Protein AF-A0A2M9LHY7-F1 (afdb_monomer_lite)

pLDDT: mean 77.34, std 22.99, rang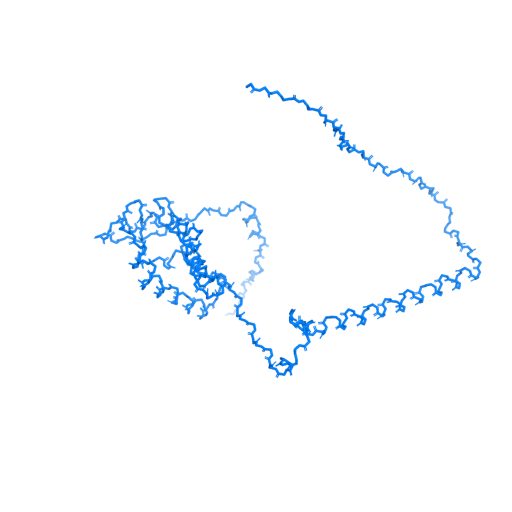e [30.48, 98.44]

Foldseek 3Di:
DDDDDDDDDDDDDDDDPPDPPDPDDDPDDDPPPPCDPVVVVVVVVVVVVVVVVVVVVVVVVVVVVVPPDPCDPCVVVPDPDPPPDDPDPDPDDDDQLVVDDDPRSVVLLVVLVCCCVVPVCVPPVDDQALQFHDAPVCVVQVVLSRLSSVLVVLVVVLVDVVVDPCSVVCSVVPRSVVSSCQCGGSPHQRVQADRDPVDGGDDGDDDDDDDPVVVVVVVPDDDDDDDDDDDDD

Secondary structure (DSSP, 8-state):
----------------------------S--------HHHHHHHHHHHHHHHHHHHHHHHHHHHHHHS----TTGGG-----TTSPPPPPPPP---GGG--THHHHHHHHHHHHHIIIIIHHHH-PPPBTTB-B-TTGGG-HHHHHHHHHHHHHHHHHHSGGG-TTHHHHHIIIIIHHHHHHHT-TTSTTTTSBSSTTS----PPPPPPPPHHHHHTTS------PPPP----

Radius of gyration: 33.92 Å; chains: 1; bounding box: 84×92×62 Å

Sequence (233 aa):
MVGAVIHAIGCGFKEALFVPESINSPEDGATEPVRLPESDLESIEASVRKLLDQSAEQARQLDSLASAPAASPFGAFGMPGFAGMPPQPAPPEPRPILELEGEEYEDELDALSDWVDDFLIRVYGAEVTTAAPWCEQWQEHDDVVAWLHALWLAYQQHKDPEAGPAGLFVWHRDFLTHAMAATRAPGGPLSACMTDPDRPAHRLLPGPKPSIRSSSSAAEEPGANGGPDQAAG

Structure (mmCIF, N/CA/C/O backbone):
data_AF-A0A2M9LHY7-F1
#
_entry.id   AF-A0A2M9LHY7-F1
#
loop_
_atom_site.group_PDB
_atom_site.id
_atom_site.type_symbol
_atom_site.label_atom_id
_atom_site.label_alt_id
_atom_site.label_comp_id
_atom_site.label_asym_id
_atom_site.label_entity_id
_atom_site.label_seq_id
_atom_site.pdbx_PDB_ins_code
_atom_site.Cartn_x
_atom_site.Cartn_y
_atom_site.Cartn_z
_atom_site.occupancy
_atom_site.B_iso_or_equiv
_atom_site.auth_seq_id
_atom_site.auth_comp_id
_atom_site.auth_asym_id
_atom_site.auth_atom_id
_atom_site.pdbx_PDB_model_num
ATOM 1 N N . MET A 1 1 ? 37.757 -35.870 11.433 1.00 33.53 1 MET A N 1
ATOM 2 C CA . MET A 1 1 ? 39.162 -36.299 11.242 1.00 33.53 1 MET A CA 1
ATOM 3 C C . MET A 1 1 ? 39.632 -35.648 9.953 1.00 33.53 1 MET A C 1
ATOM 5 O O . MET A 1 1 ? 39.032 -35.955 8.941 1.00 33.53 1 MET A O 1
ATOM 9 N N . VAL A 1 2 ? 40.561 -34.700 9.867 1.00 36.00 2 VAL A N 1
ATOM 10 C CA . VAL A 1 2 ? 41.596 -34.100 10.737 1.00 36.00 2 VAL A CA 1
ATOM 11 C C . VAL A 1 2 ? 41.821 -32.688 10.135 1.00 36.00 2 VAL A C 1
ATOM 13 O O . VAL A 1 2 ? 41.772 -32.569 8.917 1.00 36.00 2 VAL A O 1
ATOM 16 N N . GLY A 1 3 ? 41.763 -31.589 10.903 1.00 31.80 3 GLY A N 1
ATOM 17 C CA . GLY A 1 3 ? 42.926 -30.866 11.477 1.00 31.80 3 GLY A CA 1
ATOM 18 C C . GLY A 1 3 ? 43.523 -29.859 10.467 1.00 31.80 3 GLY A C 1
ATOM 19 O O . GLY A 1 3 ? 44.018 -30.290 9.437 1.00 31.80 3 GLY A O 1
ATOM 20 N N . ALA A 1 4 ? 43.290 -28.539 10.585 1.00 39.97 4 ALA A N 1
ATOM 21 C CA . ALA A 1 4 ? 44.038 -27.522 11.372 1.00 39.97 4 ALA A CA 1
ATOM 22 C C . ALA A 1 4 ? 45.518 -27.389 10.925 1.00 39.97 4 ALA A C 1
ATOM 24 O O . ALA A 1 4 ? 46.194 -28.403 10.815 1.00 39.97 4 ALA A O 1
ATOM 25 N N . VAL A 1 5 ? 46.072 -26.206 10.596 1.00 36.84 5 VAL A N 1
ATOM 26 C CA . VAL A 1 5 ? 46.653 -25.172 11.503 1.00 36.84 5 VAL A CA 1
ATOM 27 C C . VAL A 1 5 ? 47.109 -23.965 10.622 1.00 36.84 5 VAL A C 1
ATOM 29 O O . VAL A 1 5 ? 47.746 -24.199 9.602 1.00 36.84 5 VAL A O 1
ATOM 32 N N . ILE A 1 6 ? 46.600 -22.728 10.782 1.00 35.88 6 ILE A N 1
ATOM 33 C CA . ILE A 1 6 ? 47.043 -21.544 11.588 1.00 35.88 6 ILE A CA 1
ATOM 34 C C . ILE A 1 6 ? 48.319 -20.794 11.119 1.00 35.88 6 ILE A C 1
ATOM 36 O O . ILE A 1 6 ? 49.425 -21.315 11.226 1.00 35.88 6 ILE A O 1
ATOM 40 N N . HIS A 1 7 ? 48.138 -19.510 10.759 1.00 30.48 7 HIS A N 1
ATOM 41 C CA . HIS A 1 7 ? 48.833 -18.291 11.261 1.00 30.48 7 HIS A CA 1
ATOM 42 C C . HIS A 1 7 ? 48.056 -17.073 10.699 1.00 30.48 7 HIS A C 1
ATOM 44 O O . HIS A 1 7 ? 47.946 -16.955 9.487 1.00 30.48 7 HIS A O 1
ATOM 50 N N . ALA A 1 8 ? 47.303 -16.241 11.430 1.00 36.03 8 ALA A N 1
ATOM 51 C CA . ALA A 1 8 ? 47.559 -15.425 12.625 1.00 36.03 8 ALA A CA 1
ATOM 52 C C . ALA A 1 8 ? 48.576 -14.289 12.405 1.00 36.03 8 ALA A C 1
ATOM 54 O O . ALA A 1 8 ? 49.757 -14.474 12.668 1.00 36.03 8 ALA A O 1
ATOM 55 N N . ILE A 1 9 ? 48.088 -13.102 12.017 1.00 34.78 9 ILE A N 1
ATOM 56 C CA . ILE A 1 9 ? 48.617 -11.808 12.480 1.00 34.78 9 ILE A CA 1
ATOM 57 C C . ILE A 1 9 ? 47.414 -10.901 12.754 1.00 34.78 9 ILE A C 1
ATOM 59 O O . ILE A 1 9 ? 46.763 -10.404 11.839 1.00 34.78 9 ILE A O 1
ATOM 63 N N . GLY A 1 10 ? 47.108 -10.733 14.038 1.00 33.97 10 GLY A N 1
ATOM 64 C CA . GLY A 1 10 ? 46.271 -9.661 14.552 1.00 33.97 10 GLY A CA 1
ATOM 65 C C . GLY A 1 10 ? 47.153 -8.634 15.257 1.00 33.97 10 GLY A C 1
ATOM 66 O O . GLY A 1 10 ? 48.072 -9.006 15.979 1.00 33.97 10 GLY A O 1
ATOM 67 N N . CYS A 1 11 ? 46.863 -7.357 15.042 1.00 33.09 11 CYS A N 1
ATOM 68 C CA . CYS A 1 11 ? 47.148 -6.246 15.950 1.00 33.09 11 CYS A CA 1
ATOM 69 C C . CYS A 1 11 ? 46.337 -5.072 15.381 1.00 33.09 11 CYS A C 1
ATOM 71 O O . CYS A 1 11 ? 46.577 -4.648 14.260 1.00 33.09 11 CYS A O 1
ATOM 73 N N . GLY A 1 12 ? 45.230 -4.651 15.983 1.00 35.19 12 GLY A N 1
ATOM 74 C CA . GLY A 1 12 ? 45.214 -4.031 17.301 1.00 35.19 12 GLY A CA 1
ATOM 75 C C . GLY A 1 12 ? 45.044 -2.526 17.094 1.00 35.19 12 GLY A C 1
ATOM 76 O O . GLY A 1 12 ? 45.984 -1.765 17.294 1.00 35.19 12 GLY A O 1
ATOM 77 N N . PHE A 1 13 ? 43.864 -2.114 16.618 1.00 35.25 13 PHE A N 1
ATOM 78 C CA . PHE A 1 13 ? 43.486 -0.708 16.494 1.00 35.25 13 PHE A CA 1
ATOM 79 C C . PHE A 1 13 ? 43.254 -0.176 17.909 1.00 35.25 13 PHE A C 1
ATOM 81 O O . PHE A 1 13 ? 42.250 -0.497 18.544 1.00 35.25 13 PHE A O 1
ATOM 88 N N . LYS A 1 14 ? 44.240 0.542 18.447 1.00 39.72 14 LYS A N 1
ATOM 89 C CA . LYS A 1 14 ? 44.154 1.184 19.755 1.00 39.72 14 LYS A CA 1
ATOM 90 C C . LYS A 1 14 ? 44.135 2.687 19.538 1.00 39.72 14 LYS A C 1
ATOM 92 O O . LYS A 1 14 ? 45.114 3.256 19.062 1.00 39.72 14 LYS A O 1
ATOM 97 N N . GLU A 1 15 ? 42.998 3.285 19.880 1.00 36.78 15 GLU A N 1
ATOM 98 C CA . GLU A 1 15 ? 42.821 4.722 20.035 1.00 36.78 15 GLU A CA 1
ATOM 99 C C . GLU A 1 15 ? 43.953 5.302 20.887 1.00 36.78 15 GLU A C 1
ATOM 101 O O . GLU A 1 15 ? 44.158 4.908 22.039 1.00 36.78 15 GLU A O 1
ATOM 106 N N . ALA A 1 16 ? 44.679 6.252 20.311 1.00 38.28 16 ALA A N 1
ATOM 107 C CA . ALA A 1 16 ? 45.481 7.198 21.055 1.00 38.28 16 ALA A CA 1
ATOM 108 C C . ALA A 1 16 ? 44.842 8.566 20.837 1.00 38.28 16 ALA A C 1
ATOM 110 O O . ALA A 1 16 ? 44.924 9.148 19.757 1.00 38.28 16 ALA A O 1
ATOM 111 N N . LEU A 1 17 ? 44.159 9.015 21.887 1.00 34.78 17 LEU A N 1
ATOM 112 C CA . LEU A 1 17 ? 43.738 10.386 22.124 1.00 34.78 17 LEU A CA 1
ATOM 113 C C . LEU A 1 17 ? 44.897 11.325 21.772 1.00 34.78 17 LEU A C 1
ATOM 115 O O . LEU A 1 17 ? 45.867 11.432 22.523 1.00 34.78 17 LEU A O 1
ATOM 119 N N . PHE A 1 18 ? 44.809 11.983 20.618 1.00 32.12 18 PHE A N 1
ATOM 120 C CA . PHE A 1 18 ? 45.689 13.095 20.297 1.00 32.12 18 PHE A CA 1
ATOM 121 C C . PHE A 1 18 ? 45.198 14.299 21.096 1.00 32.12 18 PHE A C 1
ATOM 123 O O . PHE A 1 18 ? 44.271 15.006 20.707 1.00 32.12 18 PHE A O 1
ATOM 130 N N . VAL A 1 19 ? 45.784 14.456 22.278 1.00 42.59 19 VAL A N 1
ATOM 131 C CA . VAL A 1 19 ? 45.723 15.684 23.065 1.00 42.59 19 VAL A CA 1
ATOM 132 C C . VAL A 1 19 ? 46.412 16.767 22.229 1.00 42.59 19 VAL A C 1
ATOM 134 O O . VAL A 1 19 ? 47.591 16.593 21.916 1.00 42.59 19 VAL A O 1
ATOM 137 N N . PRO A 1 20 ? 45.732 17.857 21.826 1.00 43.94 20 PRO A N 1
ATOM 138 C CA . PRO A 1 20 ? 46.438 18.985 21.245 1.00 43.94 20 PRO A CA 1
ATOM 139 C C . PRO A 1 20 ? 47.329 19.575 22.337 1.00 43.94 20 PRO A C 1
ATOM 141 O O . PRO A 1 20 ? 46.847 20.034 23.373 1.00 43.94 20 PRO A O 1
ATOM 144 N N . GLU A 1 21 ? 48.639 19.495 22.123 1.00 35.03 21 GLU A N 1
ATOM 145 C CA . GLU A 1 21 ? 49.630 20.125 22.980 1.00 35.03 21 GLU A CA 1
ATOM 146 C C . GLU A 1 21 ? 49.328 21.625 23.058 1.00 35.03 21 GLU A C 1
ATOM 148 O O . GLU A 1 21 ? 49.308 22.326 22.044 1.00 35.03 21 GLU A O 1
ATOM 153 N N . SER A 1 22 ? 49.029 22.086 24.274 1.00 37.88 22 SER A N 1
ATOM 154 C CA . SER A 1 22 ? 48.793 23.483 24.611 1.00 37.88 22 SER A CA 1
ATOM 155 C C . SER A 1 22 ? 49.974 24.333 24.162 1.00 37.88 22 SER A C 1
ATOM 157 O O . SER A 1 22 ? 51.007 24.398 24.829 1.00 37.88 22 SER A O 1
ATOM 159 N N . ILE A 1 23 ? 49.810 25.030 23.042 1.00 39.47 23 ILE A N 1
ATOM 160 C CA . ILE A 1 23 ? 50.681 26.144 22.697 1.00 39.47 23 ILE A CA 1
ATOM 161 C C . ILE A 1 23 ? 50.328 27.258 23.679 1.00 39.47 23 ILE A C 1
ATOM 163 O O . ILE A 1 23 ? 49.248 27.843 23.621 1.00 39.47 23 ILE A O 1
ATOM 167 N N . ASN A 1 24 ? 51.233 27.486 24.629 1.00 40.41 24 ASN A N 1
ATOM 168 C CA . ASN A 1 24 ? 51.181 28.602 25.562 1.00 40.41 24 ASN A CA 1
ATOM 169 C C . ASN A 1 24 ? 50.914 29.910 24.806 1.00 40.41 24 ASN A C 1
ATOM 171 O O . ASN A 1 24 ? 51.696 30.291 23.935 1.00 40.41 24 ASN A O 1
ATOM 175 N N . SER A 1 25 ? 49.843 30.612 25.171 1.00 36.66 25 SER A N 1
ATOM 176 C CA . SER A 1 25 ? 49.693 32.030 24.855 1.00 36.66 25 SER A CA 1
ATOM 177 C C . SER A 1 25 ? 50.583 32.834 25.804 1.00 36.66 25 SER A C 1
ATOM 179 O O . SER A 1 25 ? 50.368 32.764 27.015 1.00 36.66 25 SER A O 1
ATOM 181 N N . PRO A 1 26 ? 51.560 33.614 25.318 1.00 43.62 26 PRO A N 1
ATOM 182 C CA . PRO A 1 26 ? 52.014 34.766 26.071 1.00 43.62 26 PRO A CA 1
ATOM 183 C C . PRO A 1 26 ? 50.957 35.867 25.924 1.00 43.62 26 PRO A C 1
ATOM 185 O O . PRO A 1 26 ? 50.709 36.368 24.827 1.00 43.62 26 PRO A O 1
ATOM 188 N N . GLU A 1 27 ? 50.296 36.201 27.032 1.00 45.03 27 GLU A N 1
ATOM 189 C CA . GLU A 1 27 ? 49.565 37.458 27.152 1.00 45.03 27 GLU A CA 1
ATOM 190 C C . GLU A 1 27 ? 50.538 38.641 27.087 1.00 45.03 27 GLU A C 1
ATOM 192 O O . GLU A 1 27 ? 51.593 38.643 27.720 1.00 45.03 27 GLU A O 1
ATOM 197 N N . ASP A 1 28 ? 50.078 39.642 26.343 1.00 46.03 28 ASP A N 1
ATOM 198 C CA . ASP A 1 28 ? 50.421 41.059 26.387 1.00 46.03 28 ASP A CA 1
ATOM 199 C C . ASP A 1 28 ? 51.845 41.474 25.981 1.00 46.03 28 ASP A C 1
ATOM 201 O O . ASP A 1 28 ? 52.811 41.454 26.743 1.00 46.03 28 ASP A O 1
ATOM 205 N N . GLY A 1 29 ? 51.947 41.925 24.731 1.00 39.78 29 GLY A N 1
ATOM 206 C CA . GLY A 1 29 ? 53.168 42.497 24.184 1.00 39.78 29 GLY A CA 1
ATOM 207 C C . GLY A 1 29 ? 53.051 42.819 22.704 1.00 39.78 29 GLY A C 1
ATOM 208 O O . GLY A 1 29 ? 53.798 42.254 21.924 1.00 39.78 29 GLY A O 1
ATOM 209 N N . ALA A 1 30 ? 52.132 43.726 22.351 1.00 37.53 30 ALA A N 1
ATOM 210 C CA . ALA A 1 30 ? 51.970 44.345 21.032 1.00 37.53 30 ALA A CA 1
ATOM 211 C C . ALA A 1 30 ? 51.702 43.377 19.858 1.00 37.53 30 ALA A C 1
ATOM 213 O O . ALA A 1 30 ? 52.437 42.433 19.594 1.00 37.53 30 ALA A O 1
ATOM 214 N N . THR A 1 31 ? 50.690 43.671 19.038 1.00 47.44 31 THR A N 1
ATOM 215 C CA . THR A 1 31 ? 50.728 43.254 17.630 1.00 47.44 31 THR A CA 1
ATOM 216 C C . THR A 1 31 ? 51.916 43.966 16.986 1.00 47.44 31 THR A C 1
ATOM 218 O O . THR A 1 31 ? 51.765 45.047 16.415 1.00 47.44 31 THR A O 1
ATOM 221 N N . GLU A 1 32 ? 53.118 43.419 17.169 1.00 43.84 32 GLU A N 1
ATOM 222 C CA . GLU A 1 32 ? 54.309 43.845 16.460 1.00 43.84 32 GLU A CA 1
ATOM 223 C C . GLU A 1 32 ? 54.000 43.604 14.981 1.00 43.84 32 GLU A C 1
ATOM 225 O O . GLU A 1 32 ? 53.723 42.463 14.595 1.00 43.84 32 GLU A O 1
ATOM 230 N N . PRO A 1 33 ? 53.910 44.661 14.154 1.00 52.59 33 PRO A N 1
ATOM 231 C CA . PRO A 1 33 ? 53.596 44.478 12.753 1.00 52.59 33 PRO A CA 1
ATOM 232 C C . PRO A 1 33 ? 54.705 43.609 12.181 1.00 52.59 33 PRO A C 1
ATOM 234 O O . PRO A 1 33 ? 55.862 44.030 12.154 1.00 52.59 33 PRO A O 1
ATOM 237 N N . VAL A 1 34 ? 54.357 42.389 11.765 1.00 59.56 34 VAL A N 1
ATOM 238 C CA . VAL A 1 34 ? 55.273 41.505 11.049 1.00 59.56 34 VAL A CA 1
ATOM 239 C C . VAL A 1 34 ? 55.737 42.292 9.828 1.00 59.56 34 VAL A C 1
ATOM 241 O O . VAL A 1 34 ? 54.999 42.470 8.860 1.00 59.56 34 VAL A O 1
ATOM 244 N N . ARG A 1 35 ? 56.943 42.860 9.924 1.00 55.59 35 ARG A N 1
ATOM 245 C CA . ARG A 1 35 ? 57.616 43.618 8.871 1.00 55.59 35 ARG A CA 1
ATOM 246 C C . ARG A 1 35 ? 58.081 42.611 7.833 1.00 55.59 35 ARG A C 1
ATOM 248 O O . ARG A 1 35 ? 59.248 42.234 7.792 1.00 55.59 35 ARG A O 1
ATOM 255 N N . LEU A 1 36 ? 57.135 42.144 7.031 1.00 54.53 36 LEU A N 1
ATOM 256 C CA . LEU A 1 36 ? 57.446 41.418 5.817 1.00 54.53 36 LEU A CA 1
ATOM 257 C C . LEU A 1 36 ? 58.267 42.364 4.925 1.00 54.53 36 LEU A C 1
ATOM 259 O O . LEU A 1 36 ? 57.877 43.528 4.769 1.00 54.53 36 LEU A O 1
ATOM 263 N N . PRO A 1 37 ? 59.420 41.931 4.389 1.00 66.88 37 PRO A N 1
ATOM 264 C CA . PRO A 1 37 ? 60.104 42.710 3.366 1.00 66.88 37 PRO A CA 1
ATOM 265 C C . PRO A 1 37 ? 59.123 42.936 2.206 1.00 66.88 37 PRO A C 1
ATOM 267 O O . PRO A 1 37 ? 58.315 42.060 1.906 1.00 66.88 37 PRO A O 1
ATOM 270 N N . GLU A 1 38 ? 59.149 44.115 1.576 1.00 66.31 38 GLU A N 1
ATOM 271 C CA . GLU A 1 38 ? 58.151 44.509 0.558 1.00 66.31 38 GLU A CA 1
ATOM 272 C C . GLU A 1 38 ? 58.002 43.458 -0.559 1.00 66.31 38 GLU A C 1
ATOM 274 O O . GLU A 1 38 ? 56.895 43.188 -1.016 1.00 66.31 38 GLU A O 1
ATOM 279 N N . SER A 1 39 ? 59.092 42.758 -0.883 1.00 69.50 39 SER A N 1
ATOM 280 C CA . SER A 1 39 ? 59.120 41.633 -1.823 1.00 69.50 39 SER A CA 1
ATOM 281 C C . SER A 1 39 ? 58.225 40.446 -1.435 1.00 69.50 39 SER A C 1
ATOM 283 O O . SER A 1 39 ? 57.670 39.778 -2.307 1.00 69.50 39 SER A O 1
ATOM 285 N N . ASP A 1 40 ? 58.074 40.158 -0.140 1.00 74.00 40 ASP A N 1
ATOM 286 C CA . ASP A 1 40 ? 57.253 39.043 0.345 1.00 74.00 40 ASP A CA 1
ATOM 287 C C . ASP A 1 40 ? 55.763 39.404 0.321 1.00 74.00 40 ASP A C 1
ATOM 289 O O . ASP A 1 40 ? 54.928 38.555 0.004 1.00 74.00 40 ASP A O 1
ATOM 293 N N . LEU A 1 41 ? 55.419 40.672 0.578 1.00 77.88 41 LEU A N 1
ATOM 294 C CA . LEU A 1 41 ? 54.049 41.176 0.436 1.00 77.88 41 LEU A CA 1
ATOM 295 C C . LEU A 1 41 ? 53.587 41.132 -1.022 1.00 77.88 41 LEU A C 1
ATOM 297 O O . LEU A 1 41 ? 52.480 40.670 -1.291 1.00 77.88 41 LEU A O 1
ATOM 301 N N . GLU A 1 42 ? 54.450 41.526 -1.959 1.00 80.75 42 GLU A N 1
ATOM 302 C CA . GLU A 1 42 ? 54.180 41.437 -3.399 1.00 80.75 42 GLU A CA 1
ATOM 303 C C . GLU A 1 42 ? 53.980 39.983 -3.858 1.00 80.75 42 GLU A C 1
ATOM 305 O O . GLU A 1 42 ? 53.090 39.694 -4.659 1.00 80.75 42 GLU A O 1
ATOM 310 N N . SER A 1 43 ? 54.765 39.044 -3.319 1.00 84.31 43 SER A N 1
ATOM 311 C CA . SER A 1 43 ? 54.641 37.609 -3.613 1.00 84.31 43 SER A CA 1
ATOM 312 C C . SER A 1 43 ? 53.340 37.002 -3.070 1.00 84.31 43 SER A C 1
ATOM 314 O O . SER A 1 43 ? 52.664 36.227 -3.760 1.00 84.31 43 SER A O 1
ATOM 316 N N . ILE A 1 44 ? 52.944 37.377 -1.849 1.00 87.56 44 ILE A N 1
ATOM 317 C CA . ILE A 1 44 ? 51.671 36.955 -1.250 1.00 87.56 44 ILE A CA 1
ATOM 318 C C . ILE A 1 44 ? 50.502 37.572 -2.018 1.00 87.56 44 ILE A C 1
ATOM 320 O O . ILE A 1 44 ? 49.561 36.860 -2.358 1.00 87.56 44 ILE A O 1
ATOM 324 N N . GLU A 1 45 ? 50.568 38.858 -2.361 1.00 89.25 45 GLU A N 1
ATOM 325 C CA . GLU A 1 45 ? 49.543 39.529 -3.159 1.00 89.25 45 GLU A CA 1
ATOM 326 C C . GLU A 1 45 ? 49.399 38.882 -4.543 1.00 89.25 45 GLU A C 1
ATOM 328 O O . GLU A 1 45 ? 48.284 38.588 -4.978 1.00 89.25 45 GLU A O 1
ATOM 333 N N . ALA A 1 46 ? 50.514 38.580 -5.213 1.00 91.69 46 ALA A N 1
ATOM 334 C CA . ALA A 1 46 ? 50.510 37.850 -6.476 1.00 91.69 46 ALA A CA 1
ATOM 335 C C . ALA A 1 46 ? 49.896 36.448 -6.324 1.00 91.69 46 ALA A C 1
ATOM 337 O O . ALA A 1 46 ? 49.137 36.007 -7.189 1.00 91.69 46 ALA A O 1
ATOM 338 N N . SER A 1 47 ? 50.170 35.765 -5.210 1.00 88.88 47 SER A N 1
ATOM 339 C CA . SER A 1 47 ? 49.592 34.452 -4.909 1.00 88.88 47 SER A CA 1
ATOM 340 C C . SER A 1 47 ? 48.089 34.526 -4.632 1.00 88.88 47 SER A C 1
ATOM 342 O O . SER A 1 47 ? 47.343 33.689 -5.137 1.00 88.88 47 SER A O 1
ATOM 344 N N . VAL A 1 48 ? 47.614 35.542 -3.905 1.00 95.44 48 VAL A N 1
ATOM 345 C CA . VAL A 1 48 ? 46.180 35.768 -3.660 1.00 95.44 48 VAL A CA 1
ATOM 346 C C . VAL A 1 48 ? 45.460 36.106 -4.962 1.00 95.44 48 VAL A C 1
ATOM 348 O O . VAL A 1 48 ? 44.430 35.504 -5.250 1.00 95.44 48 VAL A O 1
ATOM 351 N N . ARG A 1 49 ? 46.019 36.994 -5.796 1.00 93.94 49 ARG A N 1
ATOM 352 C CA . ARG A 1 49 ? 45.464 37.308 -7.125 1.00 93.94 49 ARG A CA 1
ATOM 353 C C . ARG A 1 49 ? 45.350 36.049 -7.987 1.00 93.94 49 ARG A C 1
ATOM 355 O O . ARG A 1 49 ? 44.290 35.780 -8.538 1.00 93.94 49 ARG A O 1
ATOM 362 N N . LYS A 1 50 ? 46.393 35.214 -8.000 1.00 94.88 50 LYS A N 1
ATOM 363 C CA . LYS A 1 50 ? 46.392 33.930 -8.714 1.00 94.88 50 LYS A CA 1
ATOM 364 C C . LYS A 1 50 ? 45.333 32.955 -8.188 1.00 94.88 50 LYS A C 1
ATOM 366 O O . LYS A 1 50 ? 44.699 32.272 -8.986 1.00 94.88 50 LYS A O 1
ATOM 371 N N . LEU A 1 51 ? 45.138 32.874 -6.871 1.00 96.00 51 LEU A N 1
ATOM 372 C CA . LEU A 1 51 ? 44.104 32.023 -6.271 1.00 96.00 51 LEU A CA 1
ATOM 373 C C . LEU A 1 51 ? 42.691 32.516 -6.605 1.00 96.00 51 LEU A C 1
ATOM 375 O O . LEU A 1 51 ? 41.812 31.703 -6.881 1.00 96.00 51 LEU A O 1
ATOM 379 N N . LEU A 1 52 ? 42.474 33.833 -6.624 1.00 95.69 52 LEU A N 1
ATOM 380 C CA . LEU A 1 52 ? 41.198 34.421 -7.036 1.00 95.69 52 LEU A CA 1
ATOM 381 C C . LEU A 1 52 ? 40.901 34.137 -8.516 1.00 95.69 52 LEU A C 1
ATOM 383 O O . LEU A 1 52 ? 39.780 33.748 -8.841 1.00 95.69 52 LEU A O 1
ATOM 387 N N . ASP A 1 53 ? 41.905 34.232 -9.391 1.00 96.69 53 ASP A N 1
ATOM 388 C CA . ASP A 1 53 ? 41.765 33.884 -10.811 1.00 96.69 53 ASP A CA 1
ATOM 389 C C . ASP A 1 53 ? 41.460 32.390 -11.010 1.00 96.69 53 ASP A C 1
ATOM 391 O O . ASP A 1 53 ? 40.598 32.025 -11.812 1.00 96.69 53 ASP A O 1
ATOM 395 N N . GLN A 1 54 ? 42.124 31.515 -10.247 1.00 95.31 54 GLN A N 1
ATOM 396 C CA . GLN A 1 54 ? 41.851 30.074 -10.261 1.00 95.31 54 GLN A CA 1
ATOM 397 C C . GLN A 1 54 ? 40.434 29.751 -9.778 1.00 95.31 54 GLN A C 1
ATOM 399 O O . GLN A 1 54 ? 39.752 28.940 -10.401 1.00 95.31 54 GLN A O 1
ATOM 404 N N . SER A 1 55 ? 39.970 30.413 -8.716 1.00 95.00 55 SER A N 1
ATOM 405 C CA . SER A 1 55 ? 38.603 30.267 -8.204 1.00 95.00 55 SER A CA 1
ATOM 406 C C . SER A 1 55 ? 37.561 30.680 -9.250 1.00 95.00 55 SER A C 1
ATOM 408 O O . SER A 1 55 ? 36.598 29.951 -9.496 1.00 95.00 55 SER A O 1
ATOM 410 N N . ALA A 1 56 ? 37.786 31.806 -9.937 1.00 94.44 56 ALA A N 1
ATOM 411 C CA . ALA A 1 56 ? 36.898 32.273 -10.998 1.00 94.44 56 ALA A CA 1
ATOM 412 C C . ALA A 1 56 ? 36.824 31.286 -12.175 1.00 94.44 56 ALA A C 1
ATOM 414 O O . ALA A 1 56 ? 35.752 31.078 -12.743 1.00 94.44 56 ALA A O 1
ATOM 415 N N . GLU A 1 57 ? 37.941 30.650 -12.526 1.00 93.81 57 GLU A N 1
ATOM 416 C CA . GLU A 1 57 ? 37.970 29.631 -13.574 1.00 93.81 57 GLU A CA 1
ATOM 417 C C . GLU A 1 57 ? 37.259 28.341 -13.146 1.00 93.81 57 GLU A C 1
ATOM 419 O O . GLU A 1 57 ? 36.467 27.792 -13.910 1.00 93.81 57 GLU A O 1
ATOM 424 N N . GLN A 1 58 ? 37.455 27.895 -11.902 1.00 93.00 58 GLN A N 1
ATOM 425 C CA . GLN A 1 58 ? 36.722 26.746 -11.364 1.00 93.00 58 GLN A CA 1
ATOM 426 C C . GLN A 1 58 ? 35.209 26.994 -11.335 1.00 93.00 58 GLN A C 1
ATOM 428 O O . GLN A 1 58 ? 34.445 26.093 -11.673 1.00 93.00 58 GLN A O 1
ATOM 433 N N . ALA A 1 59 ? 34.762 28.210 -11.003 1.00 93.25 59 ALA A N 1
ATOM 434 C CA . ALA A 1 59 ? 33.343 28.563 -11.033 1.00 93.25 59 ALA A CA 1
ATOM 435 C C . ALA A 1 59 ? 32.751 28.457 -12.449 1.00 93.25 59 ALA A C 1
ATOM 437 O O . ALA A 1 59 ? 31.673 27.891 -12.617 1.00 93.25 59 ALA A O 1
ATOM 438 N N . ARG A 1 60 ? 33.476 28.917 -13.481 1.00 93.38 60 ARG A N 1
ATOM 439 C CA . ARG A 1 60 ? 33.056 28.757 -14.888 1.00 93.38 60 ARG A CA 1
ATOM 440 C C . ARG A 1 60 ? 33.010 27.294 -15.318 1.00 93.38 60 ARG A C 1
ATOM 442 O O . ARG A 1 60 ? 32.122 26.901 -16.069 1.00 93.38 60 ARG A O 1
ATOM 449 N N . GLN A 1 61 ? 33.957 26.483 -14.853 1.00 89.50 61 GLN A N 1
ATOM 450 C CA . GLN A 1 61 ? 33.970 25.049 -15.135 1.00 89.50 61 GLN A CA 1
ATOM 451 C C . GLN A 1 61 ? 32.782 24.336 -14.487 1.00 89.50 61 GLN A C 1
ATOM 453 O O . GLN A 1 61 ? 32.136 23.527 -15.147 1.00 89.50 61 GLN A O 1
ATOM 458 N N . LEU A 1 62 ? 32.456 24.657 -13.233 1.00 88.50 62 LEU A N 1
ATOM 459 C CA . LEU A 1 62 ? 31.283 24.107 -12.554 1.00 88.50 62 LEU A CA 1
ATOM 460 C C . LEU A 1 62 ? 29.979 24.526 -13.236 1.00 88.50 62 LEU A C 1
ATOM 462 O O . LEU A 1 62 ? 29.120 23.677 -13.440 1.00 88.50 62 LEU A O 1
ATOM 466 N N . ASP A 1 63 ? 29.855 25.789 -13.644 1.00 87.06 63 ASP A N 1
ATOM 467 C CA . ASP A 1 63 ? 28.683 26.292 -14.372 1.00 87.06 63 ASP A CA 1
ATOM 468 C C . ASP A 1 63 ? 28.502 25.591 -15.732 1.00 87.06 63 ASP A C 1
ATOM 470 O O . ASP A 1 63 ? 27.397 25.188 -16.100 1.00 87.06 63 ASP A O 1
ATOM 474 N N . SER A 1 64 ? 29.609 25.337 -16.438 1.00 84.31 64 SER A N 1
ATOM 475 C CA . SER A 1 64 ? 29.633 24.557 -17.683 1.00 84.31 64 SER A CA 1
ATOM 476 C C . SER A 1 64 ? 29.211 23.097 -17.472 1.00 84.31 64 SER A C 1
ATOM 478 O O . SER A 1 64 ? 28.423 22.560 -18.249 1.00 84.31 64 SER A O 1
ATOM 480 N N . LEU A 1 65 ? 29.686 22.455 -16.399 1.00 83.56 65 LEU A N 1
ATOM 481 C CA . LEU A 1 65 ? 29.313 21.078 -16.056 1.00 83.56 65 LEU A CA 1
ATOM 482 C C . LEU A 1 65 ? 27.860 20.968 -15.582 1.00 83.56 65 LEU A C 1
ATOM 484 O O . LEU A 1 65 ? 27.196 19.989 -15.907 1.00 83.56 65 LEU A O 1
ATOM 488 N N . ALA A 1 66 ? 27.363 21.965 -14.848 1.00 76.56 66 ALA A N 1
ATOM 489 C CA . ALA A 1 66 ? 25.973 22.034 -14.406 1.00 76.56 66 ALA A CA 1
ATOM 490 C C . ALA A 1 66 ? 25.005 22.306 -15.570 1.00 76.56 66 ALA A C 1
ATOM 492 O O . ALA A 1 66 ? 23.888 21.796 -15.574 1.00 76.56 66 ALA A O 1
ATOM 493 N N . SER A 1 67 ? 25.441 23.080 -16.569 1.00 74.12 67 SER A N 1
ATOM 494 C CA . SER A 1 67 ? 24.654 23.405 -17.766 1.00 74.12 67 SER A CA 1
ATOM 495 C C . SER A 1 67 ? 24.732 22.339 -18.863 1.00 74.12 67 SER A C 1
ATOM 497 O O . SER A 1 67 ? 23.955 22.383 -19.820 1.00 74.12 67 SER A O 1
ATOM 499 N N . ALA A 1 68 ? 25.667 21.389 -18.768 1.00 63.44 68 ALA A N 1
ATOM 500 C CA . ALA A 1 68 ? 25.751 20.293 -19.717 1.00 63.44 68 ALA A CA 1
ATOM 501 C C . ALA A 1 68 ? 24.521 19.384 -19.536 1.00 63.44 68 ALA A C 1
ATOM 503 O O . ALA A 1 68 ? 24.321 18.845 -18.444 1.00 63.44 68 ALA A O 1
ATOM 504 N N . PRO A 1 69 ? 23.689 19.179 -20.577 1.00 55.16 69 PRO A N 1
ATOM 505 C CA . PRO A 1 69 ? 22.593 18.228 -20.482 1.00 55.16 69 PRO A CA 1
ATOM 506 C C . PRO A 1 69 ? 23.196 16.871 -20.138 1.00 55.16 69 PRO A C 1
ATOM 508 O O . PRO A 1 69 ? 24.189 16.482 -20.759 1.00 55.16 69 PRO A O 1
ATOM 511 N N . ALA A 1 70 ? 22.624 16.187 -19.142 1.00 57.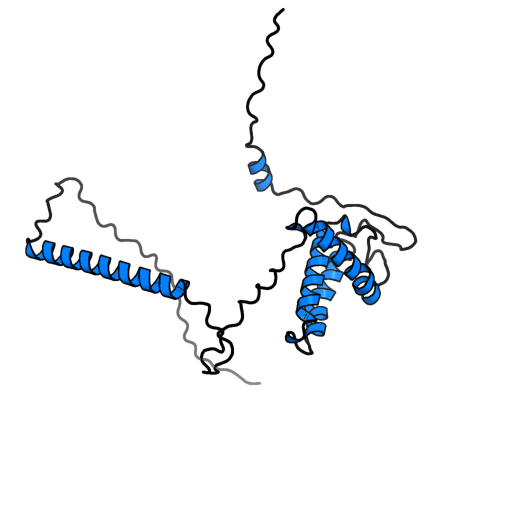81 70 ALA A N 1
ATOM 512 C CA . ALA A 1 70 ? 23.072 14.873 -18.705 1.00 57.81 70 ALA A CA 1
ATOM 513 C C . ALA A 1 70 ? 23.288 13.997 -19.942 1.00 57.81 70 ALA A C 1
ATOM 515 O O . ALA A 1 70 ? 22.334 13.595 -20.613 1.00 57.81 70 ALA A O 1
ATOM 516 N N . ALA A 1 71 ? 24.557 13.789 -20.303 1.00 51.84 71 ALA A N 1
ATOM 517 C CA . ALA A 1 71 ? 24.897 13.003 -21.466 1.00 51.84 71 ALA A CA 1
ATOM 518 C C . ALA A 1 71 ? 24.294 11.625 -21.219 1.00 51.84 71 ALA A C 1
ATOM 520 O O . ALA A 1 71 ? 24.656 10.951 -20.253 1.00 51.84 71 ALA A O 1
ATOM 521 N N . SER A 1 72 ? 23.329 11.234 -22.054 1.00 53.75 72 SER A N 1
ATOM 522 C CA . SER A 1 72 ? 22.772 9.890 -21.988 1.00 53.75 72 SER A CA 1
ATOM 523 C C . SER A 1 72 ? 23.940 8.897 -21.985 1.00 53.75 72 SER A C 1
ATOM 525 O O . SER A 1 72 ? 24.889 9.095 -22.753 1.00 53.75 72 SER A O 1
ATOM 527 N N . PRO A 1 73 ? 23.894 7.823 -21.180 1.00 53.44 73 PRO A N 1
ATOM 528 C CA . PRO A 1 73 ? 25.008 6.879 -21.021 1.00 53.44 73 PRO A CA 1
ATOM 529 C C . PRO A 1 73 ? 25.460 6.212 -22.337 1.00 53.44 73 PRO A C 1
ATOM 531 O O . PRO A 1 73 ? 26.506 5.572 -22.390 1.00 53.44 73 PRO A O 1
ATOM 534 N N . PHE A 1 74 ? 24.712 6.408 -23.426 1.00 51.00 74 PHE A N 1
ATOM 535 C CA . PHE A 1 74 ? 25.005 5.923 -24.772 1.00 51.00 74 PHE A CA 1
ATOM 536 C C . PHE A 1 74 ? 25.703 6.942 -25.694 1.00 51.00 74 PHE A C 1
ATOM 538 O O . PHE A 1 74 ? 26.155 6.565 -26.773 1.00 51.00 74 PHE A O 1
ATOM 545 N N . GLY A 1 75 ? 25.857 8.210 -25.288 1.00 53.91 75 GLY A N 1
ATOM 546 C CA . GLY A 1 75 ? 26.556 9.234 -26.082 1.00 53.91 75 GLY A CA 1
ATOM 547 C C . GLY A 1 75 ? 28.037 8.911 -26.322 1.00 53.91 75 GLY A C 1
ATOM 548 O O . GLY A 1 75 ? 28.597 9.271 -27.356 1.00 53.91 75 GLY A O 1
ATOM 549 N N . ALA A 1 76 ? 28.647 8.140 -25.416 1.00 51.81 76 ALA A N 1
ATOM 550 C CA . ALA A 1 76 ? 30.019 7.647 -25.539 1.00 51.81 76 ALA A CA 1
ATOM 551 C C . ALA A 1 76 ? 30.229 6.664 -26.712 1.00 51.81 76 ALA A C 1
ATOM 553 O O . ALA A 1 76 ? 31.367 6.445 -27.120 1.00 51.81 76 ALA A O 1
ATOM 554 N N . PHE A 1 77 ? 29.159 6.091 -27.281 1.00 55.31 77 PHE A N 1
ATOM 555 C CA . PHE A 1 77 ? 29.232 5.090 -28.354 1.00 55.31 77 PHE A CA 1
ATOM 556 C C . PHE A 1 77 ? 29.084 5.661 -29.777 1.00 55.31 77 PHE A C 1
ATOM 558 O O . PHE A 1 77 ? 29.010 4.897 -30.735 1.00 55.31 77 PHE A O 1
ATOM 565 N N . GLY A 1 78 ? 29.085 6.989 -29.950 1.00 48.47 78 GLY A N 1
ATOM 566 C CA . GLY A 1 78 ? 29.267 7.616 -31.267 1.00 48.47 78 GLY A CA 1
ATOM 567 C C . GLY A 1 78 ? 28.153 7.361 -32.291 1.00 48.47 78 GLY A C 1
ATOM 568 O O . GLY A 1 78 ? 28.400 7.489 -33.487 1.00 48.47 78 GLY A O 1
ATOM 569 N N . MET A 1 79 ? 26.938 7.016 -31.852 1.00 51.22 79 MET A N 1
ATOM 570 C CA . MET A 1 79 ? 25.787 6.846 -32.745 1.00 51.22 79 MET A CA 1
ATOM 571 C C . MET A 1 79 ? 25.062 8.192 -32.943 1.00 51.22 79 MET A C 1
ATOM 573 O O . MET A 1 79 ? 24.474 8.712 -31.990 1.00 51.22 79 MET A O 1
ATOM 577 N N . PRO A 1 80 ? 25.076 8.782 -34.154 1.00 48.78 80 PRO A N 1
ATOM 578 C CA . PRO A 1 80 ? 24.390 10.038 -34.427 1.00 48.78 80 PRO A CA 1
ATOM 579 C C . PRO A 1 80 ? 22.896 9.753 -34.625 1.00 48.78 80 PRO A C 1
ATOM 581 O O . PRO A 1 80 ? 22.490 9.264 -35.677 1.00 48.78 80 PRO A O 1
ATOM 584 N N . GLY A 1 81 ? 22.072 10.014 -33.608 1.00 48.75 81 GLY A N 1
ATOM 585 C CA . GLY A 1 81 ? 20.631 9.749 -33.730 1.00 48.75 81 GLY A CA 1
ATOM 586 C C . GLY A 1 81 ? 19.684 10.355 -32.696 1.00 48.75 81 GLY A C 1
ATOM 587 O O . GLY A 1 81 ? 18.490 10.376 -32.959 1.00 48.75 81 GLY A O 1
ATOM 588 N N . PHE A 1 82 ? 20.156 10.887 -31.564 1.00 51.03 82 PHE A N 1
ATOM 589 C CA . PHE A 1 82 ? 19.252 11.386 -30.507 1.00 51.03 82 PHE A CA 1
ATOM 590 C C . PHE A 1 82 ? 19.429 12.871 -30.155 1.00 51.03 82 PHE A C 1
ATOM 592 O O . PHE A 1 82 ? 18.788 13.375 -29.238 1.00 51.03 82 PHE A O 1
ATOM 599 N N . ALA A 1 83 ? 20.259 13.604 -30.901 1.00 52.53 83 ALA A N 1
ATOM 600 C CA . ALA A 1 83 ? 20.396 15.050 -30.749 1.00 52.53 83 ALA A CA 1
ATOM 601 C C . ALA A 1 83 ? 19.262 15.761 -31.507 1.00 52.53 83 ALA A C 1
ATOM 603 O O . ALA A 1 83 ? 19.397 16.062 -32.691 1.00 52.53 83 ALA A O 1
ATOM 604 N N . GLY A 1 84 ? 18.127 15.983 -30.843 1.00 55.00 84 GLY A N 1
ATOM 605 C CA . GLY A 1 84 ? 17.009 16.743 -31.416 1.00 55.00 84 GLY A CA 1
ATOM 606 C C . GLY A 1 84 ? 15.619 16.351 -30.925 1.00 55.00 84 GLY A C 1
ATOM 607 O O . GLY A 1 84 ? 14.659 17.042 -31.256 1.00 55.00 84 GLY A O 1
ATOM 608 N N . MET A 1 85 ? 15.486 15.280 -30.136 1.00 57.75 85 MET A N 1
ATOM 609 C CA . MET A 1 85 ? 14.207 14.981 -29.499 1.00 57.75 85 MET A CA 1
ATOM 610 C C . MET A 1 85 ? 14.033 15.906 -28.288 1.00 57.75 85 MET A C 1
ATOM 612 O O . MET A 1 85 ? 14.977 16.013 -27.497 1.00 57.75 85 MET A O 1
ATOM 616 N N . PRO A 1 86 ? 12.883 16.595 -28.128 1.00 61.59 86 PRO A N 1
ATOM 617 C CA . PRO A 1 86 ? 12.616 17.327 -26.898 1.00 61.59 86 PRO A CA 1
ATOM 618 C C . PRO A 1 86 ? 12.794 16.366 -25.715 1.00 61.59 86 PRO A C 1
ATOM 620 O O . PRO A 1 86 ? 12.405 15.195 -25.846 1.00 61.59 86 PRO A O 1
ATOM 623 N N . PRO A 1 87 ? 13.399 16.816 -24.597 1.00 58.09 87 PRO A N 1
ATOM 624 C CA . PRO A 1 87 ? 13.504 15.987 -23.406 1.00 58.09 87 PRO A CA 1
ATOM 625 C C . PRO A 1 87 ? 12.107 15.457 -23.099 1.00 58.09 87 PRO A C 1
ATOM 627 O O . PRO A 1 87 ? 11.154 16.234 -23.004 1.00 58.09 87 PRO A O 1
ATOM 630 N N . GLN A 1 88 ? 11.968 14.130 -23.052 1.00 58.50 88 GLN A N 1
ATOM 631 C CA . GLN A 1 88 ? 10.724 13.538 -22.585 1.00 58.50 88 GLN A CA 1
ATOM 632 C C . GLN A 1 88 ? 10.494 14.089 -21.173 1.00 58.50 88 GLN A C 1
ATOM 634 O O . GLN A 1 88 ? 11.454 14.100 -20.392 1.00 58.50 88 GLN A O 1
ATOM 639 N N . PRO A 1 89 ? 9.289 14.596 -20.854 1.00 59.56 89 PRO A N 1
ATOM 640 C CA . PRO A 1 89 ? 8.980 14.958 -19.482 1.00 59.56 89 PRO A CA 1
ATOM 641 C C . PRO A 1 89 ? 9.302 13.741 -18.617 1.00 59.56 89 PRO A C 1
ATOM 643 O O . PRO A 1 89 ? 8.904 12.622 -18.956 1.00 59.56 89 PRO A O 1
ATOM 646 N N . ALA A 1 90 ? 10.112 13.947 -17.577 1.00 60.38 90 ALA A N 1
ATOM 647 C CA . ALA A 1 90 ? 10.435 12.875 -16.652 1.00 60.38 90 ALA A CA 1
ATOM 648 C C . ALA A 1 90 ? 9.109 12.290 -16.139 1.00 60.38 90 ALA A C 1
ATOM 650 O O . ALA A 1 90 ? 8.196 13.071 -15.843 1.00 60.38 90 ALA A O 1
ATOM 651 N N . PRO A 1 91 ? 8.961 10.954 -16.097 1.00 65.81 91 PRO A N 1
ATOM 652 C CA . PRO A 1 91 ? 7.772 10.361 -15.511 1.00 65.81 91 PRO A CA 1
ATOM 653 C C . PRO A 1 91 ? 7.599 10.913 -14.087 1.00 65.81 91 PRO A C 1
ATOM 655 O O . PRO A 1 91 ? 8.607 11.114 -13.400 1.00 65.81 91 PRO A O 1
ATOM 658 N N . PRO A 1 92 ? 6.358 11.215 -13.667 1.00 69.12 92 PRO A N 1
ATOM 659 C CA . PRO A 1 92 ? 6.102 11.748 -12.338 1.00 69.12 92 PRO A CA 1
ATOM 660 C C . PRO A 1 92 ? 6.686 10.800 -11.288 1.00 69.12 92 PRO A C 1
ATOM 662 O O . PRO A 1 92 ? 6.540 9.580 -11.388 1.00 69.12 92 PRO A O 1
ATOM 665 N N . GLU A 1 93 ? 7.399 11.364 -10.314 1.00 77.81 93 GLU A N 1
ATOM 666 C CA . GLU A 1 93 ? 7.972 10.573 -9.230 1.00 77.81 93 GLU A CA 1
ATOM 667 C C . GLU A 1 93 ? 6.837 9.980 -8.383 1.00 77.81 93 GLU A C 1
ATOM 669 O O . GLU A 1 93 ? 5.898 10.705 -8.038 1.00 77.81 93 GLU A O 1
ATOM 674 N N . PRO A 1 94 ? 6.887 8.678 -8.049 1.00 83.62 94 PRO A N 1
ATOM 675 C CA . PRO A 1 94 ? 5.852 8.062 -7.235 1.00 83.62 94 PRO A CA 1
ATOM 676 C C . PRO A 1 94 ? 5.886 8.665 -5.828 1.00 83.62 94 PRO A C 1
ATOM 678 O O . PRO A 1 94 ? 6.867 8.499 -5.098 1.00 83.62 94 PRO A O 1
ATOM 681 N N . ARG A 1 95 ? 4.809 9.358 -5.452 1.00 90.69 95 ARG A N 1
ATOM 682 C CA . ARG A 1 95 ? 4.608 9.913 -4.109 1.00 90.69 95 ARG A CA 1
ATOM 683 C C . ARG A 1 95 ? 3.660 9.022 -3.306 1.00 90.69 95 ARG A C 1
ATOM 685 O O . ARG A 1 95 ? 2.722 8.487 -3.892 1.00 90.69 95 ARG A O 1
ATOM 692 N N . PRO A 1 96 ? 3.872 8.841 -1.992 1.00 93.81 96 PRO A N 1
ATOM 693 C CA . PRO A 1 96 ? 2.900 8.168 -1.137 1.00 93.81 96 PRO A CA 1
ATOM 694 C C . PRO A 1 96 ? 1.545 8.885 -1.168 1.00 93.81 96 PRO A C 1
ATOM 696 O O . PRO A 1 96 ? 1.501 10.107 -1.055 1.00 93.81 96 PRO A O 1
ATOM 699 N N . ILE A 1 97 ? 0.444 8.132 -1.242 1.00 96.12 97 ILE A N 1
ATOM 700 C CA . ILE A 1 97 ? -0.915 8.700 -1.330 1.00 96.12 97 ILE A CA 1
ATOM 701 C C . ILE A 1 97 ? -1.248 9.682 -0.196 1.00 96.12 97 ILE A C 1
ATOM 703 O O . ILE A 1 97 ? -1.895 10.691 -0.434 1.00 96.12 97 ILE A O 1
ATOM 707 N N . LEU A 1 98 ? -0.746 9.450 1.023 1.00 95.12 98 LEU A N 1
ATOM 708 C CA . LEU A 1 98 ? -0.995 10.326 2.179 1.00 95.12 98 LEU A CA 1
ATOM 709 C C . LEU A 1 98 ? -0.278 11.690 2.103 1.00 95.12 98 LEU A C 1
ATOM 711 O O . LEU A 1 98 ? -0.498 12.538 2.963 1.00 95.12 98 LEU A O 1
ATOM 715 N N . GLU A 1 99 ? 0.603 11.893 1.120 1.00 96.00 99 GLU A N 1
ATOM 716 C CA . GLU A 1 99 ? 1.239 13.187 0.831 1.00 96.00 99 GLU A CA 1
ATOM 717 C C . GLU A 1 99 ? 0.505 13.972 -0.269 1.00 96.00 99 GLU A C 1
ATOM 719 O O . GLU A 1 99 ? 0.894 15.098 -0.587 1.00 96.00 99 GLU A O 1
ATOM 724 N N . LEU A 1 100 ? -0.521 13.377 -0.882 1.00 95.38 100 LEU A N 1
ATOM 725 C CA . LEU A 1 100 ? -1.356 14.019 -1.891 1.00 95.38 100 LEU A CA 1
ATOM 726 C C . LEU A 1 100 ? -2.469 14.826 -1.213 1.00 95.38 100 LEU A C 1
ATOM 728 O O . LEU A 1 100 ? -2.882 14.531 -0.092 1.00 95.38 100 LEU A O 1
ATOM 732 N N . GLU A 1 101 ? -2.969 15.852 -1.899 1.00 95.31 101 GLU A N 1
ATOM 733 C CA . GLU A 1 101 ? -3.992 16.752 -1.363 1.00 95.31 101 GLU A CA 1
ATOM 734 C C . GLU A 1 101 ? -5.103 17.006 -2.391 1.00 95.31 101 GLU A C 1
ATOM 736 O O . GLU A 1 101 ? -4.857 17.096 -3.595 1.00 95.31 101 GLU A O 1
ATOM 741 N N . GLY A 1 102 ? -6.333 17.194 -1.904 1.00 95.94 102 GLY A N 1
ATOM 742 C CA . GLY A 1 102 ? -7.470 17.609 -2.727 1.00 95.94 102 GLY A CA 1
ATOM 743 C C . GLY A 1 102 ? -7.818 16.604 -3.827 1.00 95.94 102 GLY A C 1
ATOM 744 O O . GLY A 1 102 ? -7.905 15.412 -3.571 1.00 95.94 102 GLY A O 1
ATOM 745 N N . GLU A 1 103 ? -8.029 17.101 -5.047 1.00 96.81 103 GLU A N 1
ATOM 746 C CA . GLU A 1 103 ? -8.430 16.289 -6.210 1.00 96.81 103 GLU A CA 1
ATOM 747 C C . GLU A 1 103 ? -7.397 15.206 -6.555 1.00 96.81 103 GLU A C 1
ATOM 749 O O . GLU A 1 103 ? -7.780 14.090 -6.873 1.00 96.81 103 GLU A O 1
ATOM 754 N N . GLU A 1 104 ? -6.098 15.487 -6.396 1.00 95.12 104 GLU A N 1
ATOM 755 C CA . GLU A 1 104 ? -5.046 14.499 -6.672 1.00 95.12 104 GLU A CA 1
ATOM 756 C C . GLU A 1 104 ? -5.124 13.296 -5.719 1.00 95.12 104 GLU A C 1
ATOM 758 O O . GLU A 1 104 ? -4.888 12.164 -6.132 1.00 95.12 104 GLU A O 1
ATOM 763 N N . TYR A 1 105 ? -5.471 13.531 -4.450 1.00 96.56 105 TYR A N 1
ATOM 764 C CA . TYR A 1 105 ? -5.672 12.455 -3.480 1.00 96.56 105 TYR A CA 1
ATOM 765 C C . TYR A 1 105 ? -6.887 11.593 -3.836 1.00 96.56 105 TYR A C 1
ATOM 767 O O . TYR A 1 105 ? -6.788 10.369 -3.809 1.00 96.56 105 TYR A O 1
ATOM 775 N N . GLU A 1 106 ? -8.014 12.223 -4.177 1.00 97.38 106 GLU A N 1
ATOM 776 C CA . GLU A 1 106 ? -9.251 11.513 -4.522 1.00 97.38 106 GLU A CA 1
ATOM 777 C C . GLU A 1 106 ? -9.080 10.683 -5.804 1.00 97.38 106 GLU A C 1
ATOM 779 O O . GLU A 1 106 ? -9.413 9.501 -5.810 1.00 97.38 106 GLU A O 1
ATOM 784 N N . ASP A 1 107 ? -8.470 11.253 -6.849 1.00 97.38 107 ASP A N 1
ATOM 785 C CA . ASP A 1 107 ? -8.194 10.548 -8.107 1.00 97.38 107 ASP A CA 1
ATOM 786 C C . ASP A 1 107 ? -7.288 9.322 -7.887 1.00 97.38 107 ASP A C 1
ATOM 788 O O . ASP A 1 107 ? -7.519 8.243 -8.446 1.00 97.38 107 ASP A O 1
ATOM 792 N N . GLU A 1 108 ? -6.250 9.469 -7.057 1.00 97.19 108 GLU A N 1
ATOM 793 C CA . GLU A 1 108 ? -5.337 8.374 -6.725 1.00 97.19 108 GLU A CA 1
ATOM 794 C C . GLU A 1 108 ? -6.035 7.299 -5.873 1.00 97.19 108 GLU A C 1
ATOM 796 O O . GLU A 1 108 ? -5.809 6.100 -6.070 1.00 97.19 108 GLU A O 1
ATOM 801 N N . LEU A 1 109 ? -6.904 7.703 -4.939 1.00 98.12 109 LEU A N 1
ATOM 802 C CA . LEU A 1 109 ? -7.672 6.793 -4.090 1.00 98.12 109 LEU A CA 1
ATOM 803 C C . LEU A 1 109 ? -8.720 6.009 -4.889 1.00 98.12 109 LEU A C 1
ATOM 805 O O . LEU A 1 109 ? -8.911 4.817 -4.627 1.00 98.12 109 LEU A O 1
ATOM 809 N N . ASP A 1 110 ? -9.356 6.637 -5.876 1.00 98.25 110 ASP A N 1
ATOM 810 C CA . ASP A 1 110 ? -10.288 5.988 -6.799 1.00 98.25 110 ASP A CA 1
ATOM 811 C C . ASP A 1 110 ? -9.559 4.947 -7.658 1.00 98.25 110 ASP A C 1
ATOM 813 O O . ASP A 1 110 ? -9.956 3.780 -7.699 1.00 98.25 110 ASP A O 1
ATOM 817 N N . ALA A 1 111 ? -8.424 5.319 -8.262 1.00 97.88 111 ALA A N 1
ATOM 818 C CA . ALA A 1 111 ? -7.607 4.393 -9.049 1.00 97.88 111 ALA A CA 1
ATOM 819 C C . ALA A 1 111 ? -7.087 3.210 -8.212 1.00 97.88 111 ALA A C 1
ATOM 821 O O . ALA A 1 111 ? -7.057 2.063 -8.680 1.00 97.88 111 ALA A O 1
ATOM 822 N N . LEU A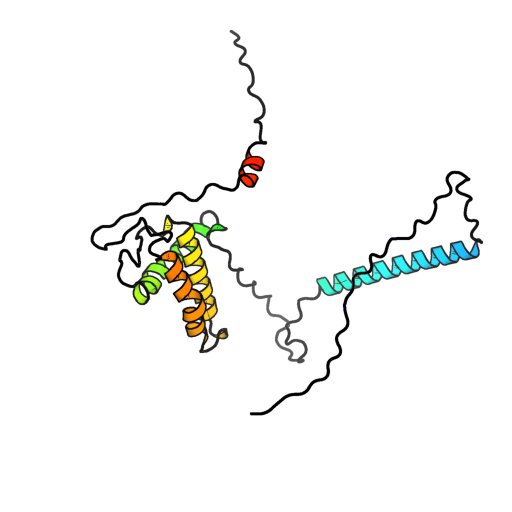 1 112 ? -6.693 3.473 -6.963 1.00 98.44 112 LEU A N 1
ATOM 823 C CA . LEU A 1 112 ? -6.317 2.433 -6.014 1.00 98.44 112 LEU A CA 1
ATOM 824 C C . LEU A 1 112 ? -7.508 1.527 -5.686 1.00 98.44 112 LEU A C 1
ATOM 826 O O . LEU A 1 112 ? -7.341 0.307 -5.651 1.00 98.44 112 LEU A O 1
ATOM 830 N N . SER A 1 113 ? -8.692 2.098 -5.460 1.00 98.25 113 SER A N 1
ATOM 831 C CA . SER A 1 113 ? -9.901 1.346 -5.114 1.00 98.25 113 SER A CA 1
ATOM 832 C C . SER A 1 113 ? -10.322 0.400 -6.229 1.00 98.25 113 SER A C 1
ATOM 834 O O . SER A 1 113 ? -10.499 -0.792 -5.968 1.00 98.25 113 SER A O 1
ATOM 836 N N . ASP A 1 114 ? -10.336 0.876 -7.473 1.00 98.38 114 ASP A N 1
ATOM 837 C CA . ASP A 1 114 ? -10.588 0.040 -8.649 1.00 98.38 114 ASP A CA 1
ATOM 838 C C . ASP A 1 114 ? -9.605 -1.138 -8.712 1.00 98.38 114 ASP A C 1
ATOM 840 O O . ASP A 1 114 ? -9.993 -2.294 -8.899 1.00 98.38 114 ASP A O 1
ATOM 844 N N . TRP A 1 115 ? -8.308 -0.885 -8.503 1.00 98.31 115 TRP A N 1
ATOM 845 C CA . TRP A 1 115 ? -7.305 -1.950 -8.515 1.00 98.31 115 TRP A CA 1
ATOM 846 C C . TRP A 1 115 ? -7.480 -2.951 -7.361 1.00 98.31 115 TRP A C 1
ATOM 848 O O . TRP A 1 115 ? -7.294 -4.162 -7.550 1.00 98.31 115 TRP A O 1
ATOM 858 N N . VAL A 1 116 ? -7.835 -2.475 -6.166 1.00 98.44 116 VAL A N 1
ATOM 859 C CA . VAL A 1 116 ? -8.072 -3.333 -4.999 1.00 98.44 116 VAL A CA 1
ATOM 860 C C . VAL A 1 116 ? -9.269 -4.256 -5.244 1.00 98.44 116 VAL A C 1
ATOM 862 O O . VAL A 1 116 ? -9.151 -5.470 -5.033 1.00 98.44 116 VAL A O 1
ATOM 865 N N . ASP A 1 117 ? -10.376 -3.711 -5.739 1.00 96.69 117 ASP A N 1
ATOM 866 C CA . ASP A 1 117 ? -11.638 -4.434 -5.898 1.00 96.69 117 ASP A CA 1
ATOM 867 C C . ASP A 1 117 ? -11.625 -5.368 -7.117 1.00 96.69 117 ASP A C 1
ATOM 869 O O . ASP A 1 117 ? -12.004 -6.543 -7.015 1.00 96.69 117 ASP A O 1
ATOM 873 N N . ASP A 1 118 ? -11.113 -4.904 -8.259 1.00 97.50 118 ASP A N 1
ATOM 874 C CA . ASP A 1 118 ? -11.135 -5.685 -9.497 1.00 97.50 118 ASP A CA 1
ATOM 875 C C . ASP A 1 118 ? -10.015 -6.726 -9.579 1.00 97.50 118 ASP A C 1
ATOM 877 O O . ASP A 1 118 ? -10.178 -7.772 -10.225 1.00 97.50 118 ASP A O 1
ATOM 881 N N . PHE A 1 119 ? -8.876 -6.475 -8.924 1.00 97.69 119 PHE A N 1
ATOM 882 C CA . PHE A 1 119 ? -7.702 -7.340 -9.010 1.00 97.69 119 PHE A CA 1
ATOM 883 C C . PHE A 1 119 ? -7.270 -7.916 -7.662 1.00 97.69 119 PHE A C 1
ATOM 885 O O . PHE A 1 119 ? -7.256 -9.142 -7.514 1.00 97.69 119 PHE A O 1
ATOM 892 N N . LEU A 1 120 ? -6.892 -7.081 -6.688 1.00 97.81 120 LEU A N 1
ATOM 893 C CA . LEU A 1 120 ? -6.208 -7.565 -5.483 1.00 97.81 120 LEU A CA 1
ATOM 894 C C . LEU A 1 120 ? -7.081 -8.529 -4.676 1.00 97.81 120 LEU A C 1
ATOM 896 O O . LEU A 1 120 ? -6.671 -9.661 -4.417 1.00 97.81 120 LEU A O 1
ATOM 900 N N . ILE A 1 121 ? -8.281 -8.104 -4.285 1.00 95.50 121 ILE A N 1
ATOM 901 C CA . ILE A 1 121 ? -9.173 -8.908 -3.444 1.00 95.50 121 ILE A CA 1
ATOM 902 C C . ILE A 1 121 ? -9.816 -10.028 -4.246 1.00 95.50 121 ILE A C 1
ATOM 904 O O . ILE A 1 121 ? -9.943 -11.145 -3.747 1.00 95.50 121 ILE A O 1
ATOM 908 N N . ARG A 1 122 ? -10.112 -9.793 -5.523 1.00 95.12 122 ARG A N 1
ATOM 909 C CA . ARG A 1 122 ? -10.641 -10.836 -6.400 1.00 95.12 122 ARG A CA 1
ATOM 910 C C . ARG A 1 122 ? -9.686 -12.022 -6.572 1.00 95.12 122 ARG A C 1
ATOM 912 O O . ARG A 1 122 ? -10.147 -13.156 -6.689 1.00 95.12 122 ARG A O 1
ATOM 919 N N . VAL A 1 123 ? -8.374 -11.773 -6.614 1.00 96.31 123 VAL A N 1
ATOM 920 C CA . VAL A 1 123 ? -7.356 -12.811 -6.863 1.00 96.31 123 VAL A CA 1
ATOM 921 C C . VAL A 1 123 ? -6.713 -13.327 -5.572 1.00 96.31 123 VAL A C 1
ATOM 923 O O . VAL A 1 123 ? -6.501 -14.532 -5.440 1.00 96.31 123 VAL A O 1
ATOM 926 N N . TYR A 1 124 ? -6.414 -12.445 -4.615 1.00 95.75 124 TYR A N 1
ATOM 927 C CA . TYR A 1 124 ? -5.652 -12.761 -3.397 1.00 95.75 124 TYR A CA 1
ATOM 928 C C . TYR A 1 124 ? -6.455 -12.577 -2.103 1.00 95.75 124 TYR A C 1
ATOM 930 O O . TYR A 1 124 ? -5.943 -12.839 -1.011 1.00 95.75 124 TYR A O 1
ATOM 938 N N . GLY A 1 125 ? -7.713 -12.146 -2.195 1.00 91.06 125 GLY A N 1
ATOM 939 C CA . GLY A 1 125 ? -8.617 -12.014 -1.062 1.00 91.06 125 GLY A CA 1
ATOM 940 C C . GLY A 1 125 ? -9.107 -13.376 -0.582 1.00 91.06 125 GLY A C 1
ATOM 941 O O . GLY A 1 125 ? -10.208 -13.799 -0.912 1.00 91.06 125 GLY A O 1
ATOM 942 N N . ALA A 1 126 ? -8.295 -14.063 0.225 1.00 87.06 126 ALA A N 1
ATOM 943 C CA . ALA A 1 126 ? -8.735 -15.252 0.954 1.00 87.06 126 ALA A CA 1
ATOM 944 C C . ALA A 1 126 ? -9.991 -14.958 1.803 1.00 87.06 126 ALA A C 1
ATOM 946 O O . ALA A 1 126 ? -10.277 -13.794 2.113 1.00 87.06 126 ALA A O 1
ATOM 947 N N . GLU A 1 127 ? -10.710 -16.015 2.198 1.00 90.69 127 GLU A N 1
ATOM 948 C CA . GLU A 1 127 ? -11.936 -15.935 3.004 1.00 90.69 127 GLU A CA 1
ATOM 949 C C . GLU A 1 127 ? -11.778 -14.992 4.207 1.00 90.69 127 GLU A C 1
ATOM 951 O O . GLU A 1 127 ? -10.746 -14.983 4.889 1.00 90.69 127 GLU A O 1
ATOM 956 N N . VAL A 1 128 ? -12.803 -14.175 4.455 1.00 93.62 128 VAL A N 1
ATOM 957 C CA . VAL A 1 128 ? -12.823 -13.268 5.602 1.00 93.62 128 VAL A CA 1
ATOM 958 C C . VAL A 1 128 ? -13.086 -14.082 6.857 1.00 93.62 128 VAL A C 1
ATOM 960 O O . VAL A 1 128 ? -14.110 -14.743 6.989 1.00 93.62 128 VAL A O 1
ATOM 963 N N . THR A 1 129 ? -12.135 -14.034 7.781 1.00 93.44 129 THR A N 1
ATOM 964 C CA . THR A 1 129 ? -12.205 -14.746 9.058 1.00 93.44 129 THR A CA 1
ATOM 965 C C . THR A 1 129 ? -11.618 -13.872 10.157 1.00 93.44 129 THR A C 1
ATOM 967 O O . THR A 1 129 ? -10.969 -12.862 9.889 1.00 93.44 129 THR A O 1
ATOM 970 N N . THR A 1 130 ? -11.739 -14.293 11.413 1.00 91.81 130 THR A N 1
ATOM 971 C CA . THR A 1 130 ? -11.025 -13.651 12.529 1.00 91.81 130 THR A CA 1
ATOM 972 C C . THR A 1 130 ? -9.501 -13.676 12.374 1.00 91.81 130 THR A C 1
ATOM 974 O O . THR A 1 130 ? -8.826 -12.820 12.935 1.00 91.81 130 THR A O 1
ATOM 977 N N . ALA A 1 131 ? -8.950 -14.631 11.616 1.00 93.44 131 ALA A N 1
ATOM 978 C CA . ALA A 1 131 ? -7.519 -14.719 11.323 1.00 93.44 131 ALA A CA 1
ATOM 979 C C . ALA A 1 131 ? -7.088 -13.867 10.117 1.00 93.44 131 ALA A C 1
ATOM 981 O O . ALA A 1 131 ? -5.898 -13.605 9.967 1.00 93.44 131 ALA A O 1
ATOM 982 N N . ALA A 1 132 ? -8.039 -13.464 9.272 1.00 94.81 132 ALA A N 1
ATOM 983 C CA . ALA A 1 132 ? -7.818 -12.672 8.069 1.00 94.81 132 ALA A CA 1
ATOM 984 C C . ALA A 1 132 ? -8.988 -11.692 7.856 1.00 94.81 132 ALA A C 1
ATOM 986 O O . ALA A 1 132 ? -9.778 -11.887 6.922 1.00 94.81 132 ALA A O 1
ATOM 987 N N . PRO A 1 133 ? -9.146 -10.672 8.722 1.00 95.56 133 PRO A N 1
ATOM 988 C CA . PRO A 1 133 ? -10.206 -9.679 8.586 1.00 95.56 133 PRO A CA 1
ATOM 989 C C . PRO A 1 133 ? -10.117 -8.922 7.258 1.00 95.56 133 PRO A C 1
ATOM 991 O O . PRO A 1 133 ? -9.061 -8.858 6.621 1.00 95.56 133 PRO A O 1
ATOM 994 N N . TRP A 1 134 ? -11.238 -8.332 6.861 1.00 95.75 134 TRP A N 1
ATOM 995 C CA . TRP A 1 134 ? -11.327 -7.363 5.772 1.00 95.75 134 TRP A CA 1
ATOM 996 C C . TRP A 1 134 ? -12.312 -6.259 6.164 1.00 95.75 134 TRP A C 1
ATOM 998 O O . TRP A 1 134 ? -13.093 -6.429 7.094 1.00 95.75 134 TRP A O 1
ATOM 1008 N N . CYS A 1 135 ? -12.277 -5.114 5.495 1.00 95.44 135 CYS A N 1
ATOM 1009 C CA . CYS A 1 135 ? -13.226 -4.031 5.719 1.00 95.44 135 CYS A CA 1
ATOM 1010 C C . CYS A 1 135 ? -13.693 -3.521 4.360 1.00 95.44 135 CYS A C 1
ATOM 1012 O O . CYS A 1 135 ? -12.866 -3.231 3.504 1.00 95.44 135 CYS A O 1
ATOM 1014 N N . GLU A 1 136 ? -15.006 -3.422 4.156 1.00 94.00 136 GLU A N 1
ATOM 1015 C CA . GLU A 1 136 ? -15.573 -2.846 2.925 1.00 94.00 136 GLU A CA 1
ATOM 1016 C C . GLU A 1 136 ? -15.331 -1.333 2.839 1.00 94.00 136 GLU A C 1
ATOM 1018 O O . GLU A 1 136 ? -15.317 -0.776 1.753 1.00 94.00 136 GLU A O 1
ATOM 1023 N N . GLN A 1 137 ? -15.096 -0.689 3.987 1.00 95.88 137 GLN A N 1
ATOM 1024 C CA . GLN A 1 137 ? -14.741 0.726 4.116 1.00 95.88 137 GLN A CA 1
ATOM 1025 C C . GLN A 1 137 ? -13.255 0.880 4.469 1.00 95.88 137 GLN A C 1
ATOM 1027 O O . GLN A 1 137 ? -12.887 1.640 5.365 1.00 95.88 137 GLN A O 1
ATOM 1032 N N . TRP A 1 138 ? -12.382 0.081 3.849 1.00 96.88 138 TRP A N 1
ATOM 1033 C CA . TRP A 1 138 ? -10.948 0.098 4.156 1.00 96.88 138 TRP A CA 1
ATOM 1034 C C . TRP A 1 138 ? -10.296 1.458 3.864 1.00 96.88 138 TRP A C 1
ATOM 1036 O O . TRP A 1 138 ? -9.270 1.766 4.460 1.00 96.88 138 TRP A O 1
ATOM 1046 N N . GLN A 1 139 ? -10.908 2.281 3.011 1.00 97.31 139 GLN A N 1
ATOM 1047 C CA . GLN A 1 139 ? -10.464 3.634 2.679 1.00 97.31 139 GLN A CA 1
ATOM 1048 C C . GLN A 1 139 ? -10.487 4.580 3.889 1.00 97.31 139 GLN A C 1
ATOM 1050 O O . GLN A 1 139 ? -9.743 5.551 3.916 1.00 97.31 139 GLN A O 1
ATOM 1055 N N . GLU A 1 140 ? -11.288 4.286 4.920 1.00 96.62 140 GLU A N 1
ATOM 1056 C CA . GLU A 1 140 ? -11.295 5.054 6.176 1.00 96.62 140 GLU A CA 1
ATOM 1057 C C . GLU A 1 140 ? -10.102 4.706 7.095 1.00 96.62 140 GLU A C 1
ATOM 1059 O O . GLU A 1 140 ? -9.933 5.301 8.160 1.00 96.62 140 GLU A O 1
ATOM 1064 N N . HIS A 1 141 ? -9.280 3.722 6.717 1.00 96.88 141 HIS A N 1
ATOM 1065 C CA . HIS A 1 141 ? -8.108 3.285 7.469 1.00 96.88 141 HIS A CA 1
ATOM 1066 C C . HIS A 1 141 ? -6.818 3.770 6.791 1.00 96.88 141 HIS A C 1
ATOM 1068 O O . HIS A 1 141 ? -6.262 3.066 5.949 1.00 96.88 141 HIS A O 1
ATOM 1074 N N . ASP A 1 142 ? -6.306 4.939 7.193 1.00 96.06 142 ASP A N 1
ATOM 1075 C CA . ASP A 1 142 ? -5.106 5.566 6.602 1.00 96.06 142 ASP A CA 1
ATOM 1076 C C . ASP A 1 142 ? -3.895 4.622 6.513 1.00 96.06 142 ASP A C 1
ATOM 1078 O O . ASP A 1 142 ? -3.130 4.643 5.548 1.00 96.06 142 ASP A O 1
ATOM 1082 N N . ASP A 1 143 ? -3.708 3.762 7.517 1.00 95.62 143 ASP A N 1
ATOM 1083 C CA . ASP A 1 143 ? -2.623 2.785 7.528 1.00 95.62 143 ASP A CA 1
ATOM 1084 C C . ASP A 1 143 ? -2.809 1.691 6.470 1.00 95.62 143 ASP A C 1
ATOM 1086 O O . ASP A 1 143 ? -1.848 1.311 5.799 1.00 95.62 143 ASP A O 1
ATOM 1090 N N . VAL A 1 144 ? -4.034 1.206 6.277 1.00 97.56 144 VAL A N 1
ATOM 1091 C CA . VAL A 1 144 ? -4.381 0.262 5.210 1.00 97.56 144 VAL A CA 1
ATOM 1092 C C . VAL A 1 144 ? -4.243 0.925 3.847 1.00 97.56 144 VAL A C 1
ATOM 1094 O O . VAL A 1 144 ? -3.638 0.324 2.962 1.00 97.56 144 VAL A O 1
ATOM 1097 N N . VAL A 1 145 ? -4.722 2.161 3.693 1.00 98.19 145 VAL A N 1
ATOM 1098 C CA . VAL A 1 145 ? -4.564 2.958 2.469 1.00 98.19 145 VAL A CA 1
ATOM 1099 C C . VAL A 1 145 ? -3.083 3.076 2.100 1.00 98.19 145 VAL A C 1
ATOM 1101 O O . VAL A 1 145 ? -2.703 2.737 0.979 1.00 98.19 145 VAL A O 1
ATOM 1104 N N . ALA A 1 146 ? -2.216 3.431 3.053 1.00 97.69 146 ALA A N 1
ATOM 1105 C CA . ALA A 1 146 ? -0.774 3.515 2.827 1.00 97.69 146 ALA A CA 1
ATOM 1106 C C . ALA A 1 146 ? -0.150 2.169 2.413 1.00 97.69 146 ALA A C 1
ATOM 1108 O O . ALA A 1 146 ? 0.649 2.115 1.475 1.00 97.69 146 ALA A O 1
ATOM 1109 N N . TRP A 1 147 ? -0.516 1.069 3.082 1.00 97.94 147 TRP A N 1
ATOM 1110 C CA . TRP A 1 147 ? -0.018 -0.268 2.739 1.00 97.94 147 TRP A CA 1
ATOM 1111 C C . TRP A 1 147 ? -0.451 -0.719 1.343 1.00 97.94 147 TRP A C 1
ATOM 1113 O O . TRP A 1 147 ? 0.361 -1.268 0.594 1.00 97.94 147 TRP A O 1
ATOM 1123 N N . LEU A 1 148 ? -1.723 -0.515 1.000 1.00 98.44 148 LEU A N 1
ATOM 1124 C CA . LEU A 1 148 ? -2.280 -0.926 -0.285 1.00 98.44 148 LEU A CA 1
ATOM 1125 C C . LEU A 1 148 ? -1.733 -0.073 -1.428 1.00 98.44 148 LEU A C 1
ATOM 1127 O O . LEU A 1 148 ? -1.375 -0.627 -2.466 1.00 98.44 148 LEU A O 1
ATOM 1131 N N . HIS A 1 149 ? -1.572 1.235 -1.218 1.00 98.44 149 HIS A N 1
ATOM 1132 C CA . HIS A 1 149 ? -0.962 2.125 -2.203 1.00 98.44 149 HIS A CA 1
ATOM 1133 C C . HIS A 1 149 ? 0.496 1.751 -2.484 1.00 98.44 149 HIS A C 1
ATOM 1135 O O . HIS A 1 149 ? 0.874 1.544 -3.636 1.00 98.44 149 HIS A O 1
ATOM 1141 N N . ALA A 1 150 ? 1.302 1.527 -1.441 1.00 98.12 150 ALA A N 1
ATOM 1142 C CA . ALA A 1 150 ? 2.682 1.070 -1.607 1.00 98.12 150 ALA A CA 1
ATOM 1143 C C . ALA A 1 150 ? 2.766 -0.288 -2.330 1.00 98.12 150 ALA A C 1
ATOM 1145 O O . ALA A 1 150 ? 3.639 -0.500 -3.179 1.00 98.12 150 ALA A O 1
ATOM 1146 N N . LEU A 1 151 ? 1.847 -1.212 -2.027 1.00 98.44 151 LEU A N 1
ATOM 1147 C CA . LEU A 1 151 ? 1.756 -2.500 -2.713 1.00 98.44 151 LEU A CA 1
ATOM 1148 C C . LEU A 1 151 ? 1.403 -2.337 -4.199 1.00 98.44 151 LEU A C 1
ATOM 1150 O O . LEU A 1 151 ? 1.970 -3.046 -5.039 1.00 98.44 151 LEU A O 1
ATOM 1154 N N . TRP A 1 152 ? 0.485 -1.425 -4.517 1.00 98.12 152 TRP A N 1
AT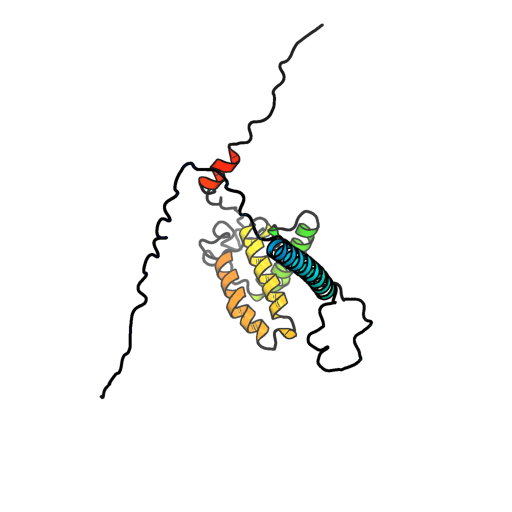OM 1155 C CA . TRP A 1 152 ? 0.081 -1.116 -5.883 1.00 98.12 152 TRP A CA 1
ATOM 1156 C C . TRP A 1 152 ? 1.230 -0.494 -6.683 1.00 98.12 152 TRP A C 1
ATOM 1158 O O . TRP A 1 152 ? 1.555 -0.989 -7.761 1.00 98.12 152 TRP A O 1
ATOM 1168 N N . LEU A 1 153 ? 1.950 0.485 -6.129 1.00 97.19 153 LEU A N 1
ATOM 1169 C CA . LEU A 1 153 ? 3.147 1.047 -6.766 1.00 97.19 153 LEU A CA 1
ATOM 1170 C C . LEU A 1 153 ? 4.214 -0.030 -7.026 1.00 97.19 153 LEU A C 1
ATOM 1172 O O . LEU A 1 153 ? 4.775 -0.118 -8.122 1.00 97.19 153 LEU A O 1
ATOM 1176 N N . ALA A 1 154 ? 4.449 -0.919 -6.054 1.00 97.75 154 ALA A N 1
ATOM 1177 C CA . ALA A 1 154 ? 5.355 -2.050 -6.236 1.00 97.75 154 ALA A CA 1
ATOM 1178 C C . ALA A 1 154 ? 4.870 -3.016 -7.331 1.00 97.75 154 ALA A C 1
ATOM 1180 O O . ALA A 1 154 ? 5.692 -3.554 -8.074 1.00 97.75 154 ALA A O 1
ATOM 1181 N N . TYR A 1 155 ? 3.559 -3.235 -7.461 1.00 97.69 155 TYR A N 1
ATOM 1182 C CA . TYR A 1 155 ? 2.987 -4.051 -8.533 1.00 97.69 155 TYR A CA 1
ATOM 1183 C C . TYR A 1 155 ? 3.286 -3.448 -9.907 1.00 97.69 155 TYR A C 1
ATOM 1185 O O . TYR A 1 155 ? 3.755 -4.163 -10.792 1.00 97.69 155 TYR A O 1
ATOM 1193 N N . GLN A 1 156 ? 3.090 -2.137 -10.066 1.00 95.75 156 GLN A N 1
ATOM 1194 C CA . GLN A 1 156 ? 3.348 -1.432 -11.323 1.00 95.75 156 GLN A CA 1
ATOM 1195 C C . GLN A 1 156 ? 4.826 -1.551 -11.734 1.00 95.75 156 GLN A C 1
ATOM 1197 O O . GLN A 1 156 ? 5.112 -1.967 -12.855 1.00 95.75 156 GLN A O 1
ATOM 1202 N N . GLN A 1 157 ? 5.756 -1.321 -10.798 1.00 95.31 157 GLN A N 1
ATOM 1203 C CA . GLN A 1 157 ? 7.204 -1.481 -11.006 1.00 95.31 157 GLN A CA 1
ATOM 1204 C C . GLN A 1 157 ? 7.585 -2.888 -11.499 1.00 95.31 157 GLN A C 1
ATOM 1206 O O . GLN A 1 157 ? 8.444 -3.040 -12.360 1.00 95.31 157 GLN A O 1
ATOM 1211 N N . HIS A 1 158 ? 6.983 -3.936 -10.934 1.00 97.44 158 HIS A N 1
ATOM 1212 C CA . HIS A 1 158 ? 7.390 -5.325 -11.188 1.00 97.44 158 HIS A CA 1
ATOM 1213 C C . HIS A 1 158 ? 6.615 -6.007 -12.318 1.00 97.44 158 HIS A C 1
ATOM 1215 O O . HIS A 1 158 ? 7.011 -7.079 -12.785 1.00 97.44 158 HIS A O 1
ATOM 1221 N N . LYS A 1 159 ? 5.495 -5.414 -12.730 1.00 95.50 159 LYS A N 1
ATOM 1222 C CA . LYS A 1 159 ? 4.759 -5.780 -13.939 1.00 95.50 159 LYS A CA 1
ATOM 1223 C C . LYS A 1 159 ? 5.399 -5.174 -15.191 1.00 95.50 159 LYS A C 1
ATOM 1225 O O . LYS A 1 159 ? 5.156 -5.687 -16.284 1.00 95.50 159 LYS A O 1
ATOM 1230 N N . ASP A 1 160 ? 6.177 -4.104 -15.036 1.00 94.62 160 ASP A N 1
ATOM 1231 C CA . ASP A 1 160 ? 6.857 -3.439 -16.142 1.00 94.62 160 ASP A CA 1
ATOM 1232 C C . ASP A 1 160 ? 7.728 -4.425 -16.954 1.00 94.62 160 ASP A C 1
ATOM 1234 O O . ASP A 1 160 ? 8.397 -5.281 -16.361 1.00 94.62 160 ASP A O 1
ATOM 1238 N N . PRO A 1 161 ? 7.740 -4.346 -18.302 1.00 92.94 161 PRO A N 1
ATOM 1239 C CA . PRO A 1 161 ? 8.556 -5.224 -19.140 1.00 92.94 161 PRO A CA 1
ATOM 1240 C C . PRO A 1 161 ? 10.049 -5.234 -18.780 1.00 92.94 161 PRO A C 1
ATOM 1242 O O . PRO A 1 161 ? 10.699 -6.275 -18.912 1.00 92.94 161 PRO A O 1
ATOM 1245 N N . GLU A 1 162 ? 10.584 -4.116 -18.286 1.00 94.56 162 GLU A N 1
ATOM 1246 C CA . GLU A 1 162 ? 11.991 -3.975 -17.906 1.00 94.56 162 GLU A CA 1
ATOM 1247 C C . GLU A 1 162 ? 12.333 -4.716 -16.601 1.00 94.56 162 GLU A C 1
ATOM 1249 O O . GLU A 1 162 ? 13.499 -5.030 -16.355 1.00 94.56 162 GLU A O 1
ATOM 1254 N N . ALA A 1 163 ? 11.337 -5.096 -15.788 1.00 94.75 163 ALA A N 1
ATOM 1255 C CA . ALA A 1 163 ? 11.545 -5.942 -14.606 1.00 94.75 163 ALA A CA 1
ATOM 1256 C C . ALA A 1 163 ? 11.932 -7.393 -14.967 1.00 94.75 163 ALA A C 1
ATOM 1258 O O . ALA A 1 163 ? 12.392 -8.164 -14.116 1.00 94.75 163 ALA A O 1
ATOM 1259 N N . GLY A 1 164 ? 11.760 -7.779 -16.235 1.00 95.94 164 GLY A N 1
ATOM 1260 C CA . GLY A 1 164 ? 12.075 -9.105 -16.747 1.00 95.94 164 GLY A CA 1
ATOM 1261 C C . GLY A 1 164 ? 11.062 -10.188 -16.340 1.00 95.94 164 GLY A C 1
ATOM 1262 O O . GLY A 1 164 ? 10.129 -9.959 -15.570 1.00 95.94 164 GLY A O 1
ATOM 1263 N N . PRO A 1 165 ? 11.239 -11.430 -16.828 1.00 96.50 165 PRO A N 1
ATOM 1264 C CA . PRO A 1 165 ? 10.235 -12.492 -16.694 1.00 96.50 165 PRO A CA 1
ATOM 1265 C C . PRO A 1 165 ? 9.995 -12.957 -15.250 1.00 96.50 165 PRO A C 1
ATOM 1267 O O . PRO A 1 165 ? 8.981 -13.592 -14.968 1.00 96.50 165 PRO A O 1
ATOM 1270 N N . ALA A 1 166 ? 10.920 -12.665 -14.332 1.00 97.25 166 ALA A N 1
ATOM 1271 C CA . ALA A 1 166 ? 10.788 -12.997 -12.917 1.00 97.25 166 ALA A CA 1
ATOM 1272 C C . ALA A 1 166 ? 10.135 -11.877 -12.085 1.00 97.25 166 ALA A C 1
ATOM 1274 O O . ALA A 1 166 ? 9.849 -12.114 -10.911 1.00 97.25 166 ALA A O 1
ATOM 1275 N N . GLY A 1 167 ? 9.886 -10.692 -12.664 1.00 97.56 167 GLY A N 1
ATOM 1276 C CA . GLY A 1 167 ? 9.421 -9.501 -11.944 1.00 97.56 167 GLY A CA 1
ATOM 1277 C C . GLY A 1 167 ? 8.174 -9.764 -11.104 1.00 97.56 167 GLY A C 1
ATOM 1278 O O . GLY A 1 167 ? 8.178 -9.550 -9.892 1.00 97.56 167 GLY A O 1
ATOM 1279 N N . LEU A 1 168 ? 7.148 -10.374 -11.701 1.00 97.44 168 LEU A N 1
ATOM 1280 C CA . LEU A 1 168 ? 5.924 -10.730 -10.978 1.00 97.44 168 LEU A CA 1
ATOM 1281 C C . LEU A 1 168 ? 6.164 -11.715 -9.828 1.00 97.44 168 LEU A C 1
ATOM 1283 O O . LEU A 1 168 ? 5.521 -11.596 -8.788 1.00 97.44 168 LEU A O 1
ATOM 1287 N N . PHE A 1 169 ? 7.076 -12.680 -9.970 1.00 97.88 169 PHE A N 1
ATOM 1288 C CA . PHE A 1 169 ? 7.364 -13.616 -8.879 1.00 97.88 169 PHE A CA 1
ATOM 1289 C C . PHE A 1 169 ? 8.090 -12.924 -7.717 1.00 97.88 169 PHE A C 1
ATOM 1291 O O . PHE A 1 169 ? 7.805 -13.209 -6.554 1.00 97.88 169 PHE A O 1
ATOM 1298 N N . VAL A 1 170 ? 8.977 -11.971 -8.021 1.00 97.94 170 VAL A N 1
ATOM 1299 C CA . VAL A 1 170 ? 9.604 -11.100 -7.016 1.00 97.94 170 VAL A CA 1
ATOM 1300 C C . VAL A 1 170 ? 8.543 -10.268 -6.296 1.00 97.94 170 VAL A C 1
ATOM 1302 O O . VAL A 1 170 ? 8.534 -10.250 -5.067 1.00 97.94 170 VAL A O 1
ATOM 1305 N N . TRP A 1 171 ? 7.587 -9.685 -7.029 1.00 98.44 171 TRP A N 1
ATOM 1306 C CA . TRP A 1 171 ? 6.488 -8.926 -6.426 1.00 98.44 171 TRP A CA 1
ATOM 1307 C C . TRP A 1 171 ? 5.685 -9.744 -5.403 1.00 98.44 171 TRP A C 1
ATOM 1309 O O . TRP A 1 171 ? 5.433 -9.285 -4.287 1.00 98.44 171 TRP A O 1
ATOM 1319 N N . HIS A 1 172 ? 5.347 -10.990 -5.750 1.00 98.25 172 HIS A N 1
ATOM 1320 C CA . HIS A 1 172 ? 4.635 -11.898 -4.847 1.00 98.25 172 HIS A CA 1
ATOM 1321 C C . HIS A 1 172 ? 5.424 -12.192 -3.564 1.00 98.25 172 HIS A C 1
ATOM 1323 O O . HIS A 1 172 ? 4.865 -12.173 -2.462 1.00 98.25 172 HIS A O 1
ATOM 1329 N N . ARG A 1 173 ? 6.718 -12.500 -3.725 1.00 97.56 173 ARG A N 1
ATOM 1330 C CA . ARG A 1 173 ? 7.614 -12.908 -2.638 1.00 97.56 173 ARG A CA 1
ATOM 1331 C C . ARG A 1 173 ? 7.879 -11.765 -1.662 1.00 97.56 173 ARG A C 1
ATOM 1333 O O . ARG A 1 173 ? 7.809 -11.987 -0.457 1.00 97.56 173 ARG A O 1
ATOM 1340 N N . ASP A 1 174 ? 8.186 -10.582 -2.187 1.00 97.81 174 ASP A N 1
ATOM 1341 C CA . ASP A 1 174 ? 8.737 -9.484 -1.389 1.00 97.81 174 ASP A CA 1
ATOM 1342 C C . ASP A 1 174 ? 7.670 -8.502 -0.899 1.00 97.81 174 ASP A C 1
ATOM 1344 O O . ASP A 1 174 ? 7.820 -7.945 0.186 1.00 97.81 174 ASP A O 1
ATOM 1348 N N . PHE A 1 175 ? 6.582 -8.309 -1.652 1.00 98.31 175 PHE A N 1
ATOM 1349 C CA . PHE A 1 175 ? 5.625 -7.231 -1.379 1.00 98.31 175 PHE A CA 1
ATOM 1350 C C . PHE A 1 175 ? 4.235 -7.766 -1.054 1.00 98.31 175 PHE A C 1
ATOM 1352 O O . PHE A 1 175 ? 3.728 -7.506 0.035 1.00 98.31 175 PHE A O 1
ATOM 1359 N N . LEU A 1 176 ? 3.635 -8.565 -1.944 1.00 98.31 176 LEU A N 1
ATOM 1360 C CA . LEU A 1 176 ? 2.251 -9.027 -1.780 1.00 98.31 176 LEU A CA 1
ATOM 1361 C C . LEU A 1 176 ? 2.043 -9.796 -0.478 1.00 98.31 176 LEU A C 1
ATOM 1363 O O . LEU A 1 176 ? 1.159 -9.466 0.310 1.00 98.31 176 LEU A O 1
ATOM 1367 N N . THR A 1 177 ? 2.869 -10.818 -0.247 1.00 96.12 177 THR A N 1
ATOM 1368 C CA . THR A 1 177 ? 2.732 -11.678 0.935 1.00 96.12 177 THR A CA 1
ATOM 1369 C C . THR A 1 177 ? 2.899 -10.870 2.221 1.00 96.12 177 THR A C 1
ATOM 1371 O O . THR A 1 177 ? 2.177 -11.093 3.190 1.00 96.12 177 THR A O 1
ATOM 1374 N N . HIS A 1 178 ? 3.826 -9.908 2.224 1.00 97.12 178 HIS A N 1
ATOM 1375 C CA . HIS A 1 178 ? 4.087 -9.063 3.382 1.00 97.12 178 HIS A CA 1
ATOM 1376 C C . HIS A 1 178 ? 2.939 -8.082 3.652 1.00 97.12 178 HIS A C 1
ATOM 1378 O O . HIS A 1 178 ? 2.432 -8.041 4.772 1.00 97.12 178 HIS A O 1
ATOM 1384 N N . ALA A 1 179 ? 2.494 -7.349 2.629 1.00 97.56 179 ALA A N 1
ATOM 1385 C CA . ALA A 1 179 ? 1.425 -6.365 2.751 1.00 97.56 179 ALA A CA 1
ATOM 1386 C C . ALA A 1 179 ? 0.102 -7.018 3.173 1.00 97.56 179 ALA A C 1
ATOM 1388 O O . ALA A 1 179 ? -0.525 -6.561 4.125 1.00 97.56 179 ALA A O 1
ATOM 1389 N N . MET A 1 180 ? -0.281 -8.141 2.551 1.00 96.62 180 MET A N 1
ATOM 1390 C CA . MET A 1 180 ? -1.504 -8.868 2.918 1.00 96.62 180 MET A CA 1
ATOM 1391 C C . MET A 1 180 ? -1.441 -9.421 4.345 1.00 96.62 180 MET A C 1
ATOM 1393 O O . MET A 1 180 ? -2.440 -9.391 5.062 1.00 96.62 180 MET A O 1
ATOM 1397 N N . ALA A 1 181 ? -0.271 -9.897 4.784 1.00 94.94 181 ALA A N 1
ATOM 1398 C CA . ALA A 1 181 ? -0.083 -10.344 6.160 1.00 94.94 181 ALA A CA 1
ATOM 1399 C C . ALA A 1 181 ? -0.162 -9.189 7.169 1.00 94.94 181 ALA A C 1
ATOM 1401 O O . ALA A 1 181 ? -0.622 -9.411 8.284 1.00 94.94 181 ALA A O 1
ATOM 1402 N N . ALA A 1 182 ? 0.271 -7.980 6.802 1.00 95.88 182 ALA A N 1
ATOM 1403 C CA . ALA A 1 182 ? 0.207 -6.804 7.665 1.00 95.88 182 ALA A CA 1
ATOM 1404 C C . ALA A 1 182 ? -1.221 -6.243 7.777 1.00 95.88 182 ALA A C 1
ATOM 1406 O O . ALA A 1 182 ? -1.722 -6.052 8.886 1.00 95.88 182 ALA A O 1
ATOM 1407 N N . THR A 1 183 ? -1.899 -6.021 6.646 1.00 96.12 183 THR A N 1
ATOM 1408 C CA . THR A 1 183 ? -3.234 -5.397 6.609 1.00 96.12 183 THR A CA 1
ATOM 1409 C C . THR A 1 183 ? -4.320 -6.317 7.156 1.00 96.12 183 THR A C 1
ATOM 1411 O O . THR A 1 183 ? -5.218 -5.862 7.866 1.00 96.12 183 THR A O 1
ATOM 1414 N N . ARG A 1 184 ? -4.210 -7.626 6.893 1.00 95.38 184 ARG A N 1
ATOM 1415 C CA . ARG A 1 184 ? -5.183 -8.644 7.314 1.00 95.38 184 ARG A CA 1
ATOM 1416 C C . ARG A 1 184 ? -4.702 -9.483 8.499 1.00 95.38 184 ARG A C 1
ATOM 1418 O O . ARG A 1 184 ? -5.161 -10.605 8.677 1.00 95.38 184 ARG A O 1
ATOM 1425 N N . ALA A 1 185 ? -3.785 -8.981 9.327 1.00 94.81 185 ALA A N 1
ATOM 1426 C CA . ALA A 1 185 ? -3.412 -9.678 10.558 1.00 94.81 185 ALA A CA 1
ATOM 1427 C C . ALA A 1 185 ? -4.587 -9.698 11.565 1.00 94.81 185 ALA A C 1
ATOM 1429 O O . ALA A 1 185 ? -5.293 -8.695 11.693 1.00 94.81 185 ALA A O 1
ATOM 1430 N N . PRO A 1 186 ? -4.746 -10.750 12.394 1.00 92.12 186 PRO A N 1
ATOM 1431 C CA . PRO A 1 186 ? -5.785 -10.809 13.435 1.00 92.12 186 PRO A CA 1
ATOM 1432 C C . PRO A 1 186 ? -5.656 -9.728 14.523 1.00 92.12 186 PRO A C 1
ATOM 1434 O O . PRO A 1 186 ? -6.615 -9.449 15.232 1.00 92.12 186 PRO A O 1
ATOM 1437 N N . GLY A 1 187 ? -4.474 -9.125 14.677 1.00 90.94 187 GLY A N 1
ATOM 1438 C CA . GLY A 1 187 ? -4.229 -7.957 15.536 1.00 90.94 187 GLY A CA 1
ATOM 1439 C C . GLY A 1 187 ? -3.834 -6.709 14.745 1.00 90.94 187 GLY A C 1
ATOM 1440 O O . GLY A 1 187 ? -3.242 -5.795 15.309 1.00 90.94 187 GLY A O 1
ATOM 1441 N N . GLY A 1 188 ? -4.075 -6.724 13.434 1.00 92.31 188 GLY A N 1
ATOM 1442 C CA . GLY A 1 188 ? -3.729 -5.649 12.518 1.00 92.31 188 GLY A CA 1
ATOM 1443 C C . GLY A 1 188 ? -4.758 -4.517 12.506 1.00 92.31 188 GLY A C 1
ATOM 1444 O O . GLY A 1 188 ? -5.679 -4.494 13.333 1.00 92.31 188 GLY A O 1
ATOM 1445 N N . PRO A 1 189 ? -4.639 -3.596 11.543 1.00 94.06 189 PRO A N 1
ATOM 1446 C CA . PRO A 1 189 ? -5.481 -2.402 11.465 1.00 94.06 189 PRO A CA 1
ATOM 1447 C C . PRO A 1 189 ? -6.966 -2.714 11.257 1.00 94.06 189 PRO A C 1
ATOM 1449 O O . PRO A 1 189 ? -7.837 -2.028 11.790 1.00 94.06 189 PRO A O 1
ATOM 1452 N N . LEU A 1 190 ? -7.261 -3.821 10.572 1.00 95.38 190 LEU A N 1
ATOM 1453 C CA . LEU A 1 190 ? -8.623 -4.287 10.312 1.00 95.38 190 LEU A CA 1
ATOM 1454 C C . LEU A 1 190 ? -9.161 -5.251 11.383 1.00 95.38 190 LEU A C 1
ATOM 1456 O O . LEU A 1 190 ? -10.261 -5.776 11.237 1.00 95.38 190 LEU A O 1
ATOM 1460 N N . SER A 1 191 ? -8.432 -5.491 12.478 1.00 93.06 191 SER A N 1
ATOM 1461 C CA . SER A 1 191 ? -8.817 -6.482 1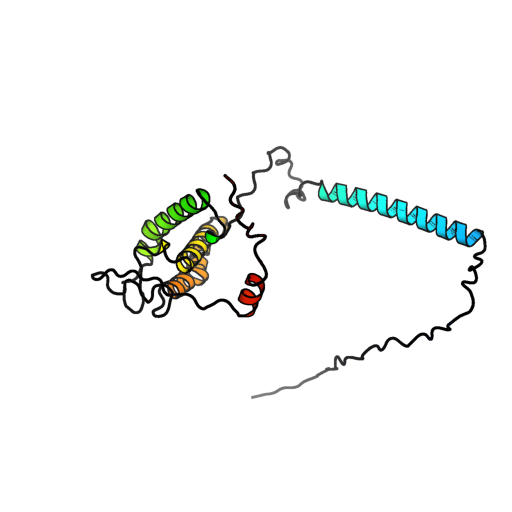3.503 1.00 93.06 191 SER A CA 1
ATOM 1462 C C . SER A 1 191 ? -10.151 -6.198 14.204 1.00 93.06 191 SER A C 1
ATOM 1464 O O . SER A 1 191 ? -10.782 -7.119 14.720 1.00 93.06 191 SER A O 1
ATOM 1466 N N . ALA A 1 192 ? -10.598 -4.939 14.216 1.00 91.50 192 ALA A N 1
ATOM 1467 C CA . ALA A 1 192 ? -11.891 -4.534 14.766 1.00 91.50 192 ALA A CA 1
ATOM 1468 C C . ALA A 1 192 ? -13.017 -4.432 13.720 1.00 91.50 192 ALA A C 1
ATOM 1470 O O . ALA A 1 192 ? -14.136 -4.058 14.078 1.00 91.50 192 ALA A O 1
ATOM 1471 N N . CYS A 1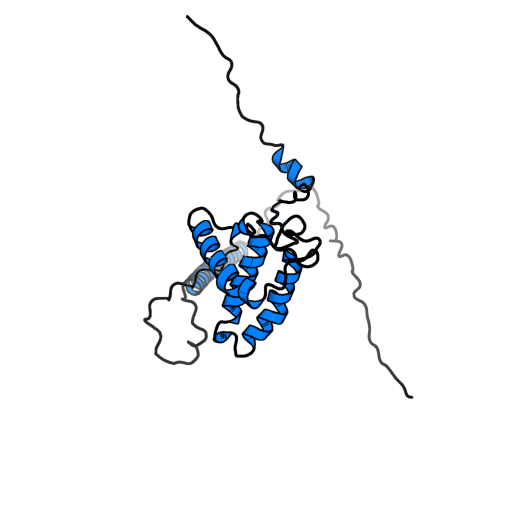 193 ? -12.721 -4.737 12.455 1.00 93.00 193 CYS A N 1
ATOM 1472 C CA . CYS A 1 193 ? -13.666 -4.686 11.342 1.00 93.00 193 CYS A CA 1
ATOM 1473 C C . CYS A 1 193 ? -14.253 -6.077 11.043 1.00 93.00 193 CYS A C 1
ATOM 1475 O O . CYS A 1 193 ? -14.306 -6.945 11.921 1.00 93.00 193 CYS A O 1
ATOM 1477 N N . MET A 1 194 ? -14.760 -6.282 9.826 1.00 87.38 194 MET A N 1
ATOM 1478 C CA . MET A 1 194 ? -15.465 -7.495 9.433 1.00 87.38 194 MET A CA 1
ATOM 1479 C C . MET A 1 194 ? -14.559 -8.730 9.552 1.00 87.38 194 MET A C 1
ATOM 1481 O O . MET A 1 194 ? -13.533 -8.874 8.886 1.00 87.38 194 MET A O 1
ATOM 1485 N N . THR A 1 195 ? -14.978 -9.645 10.424 1.00 85.88 195 THR A N 1
ATOM 1486 C CA . THR A 1 195 ? -14.355 -10.963 10.649 1.00 85.88 195 THR A CA 1
ATOM 1487 C C . THR A 1 195 ? -15.261 -12.116 10.212 1.00 85.88 195 THR A C 1
ATOM 1489 O O . THR A 1 195 ? -14.869 -13.277 10.316 1.00 85.88 195 THR A O 1
ATOM 1492 N N . ASP A 1 196 ? -16.463 -11.786 9.735 1.00 84.56 196 ASP A N 1
ATOM 1493 C CA . ASP A 1 196 ? -17.506 -12.687 9.256 1.00 84.56 196 ASP A CA 1
ATOM 1494 C C . ASP A 1 196 ? -18.247 -11.987 8.097 1.00 84.56 196 ASP A C 1
ATOM 1496 O O . ASP A 1 196 ? -18.804 -10.910 8.333 1.00 84.56 196 ASP A O 1
ATOM 1500 N N . PRO A 1 197 ? -18.254 -12.550 6.873 1.00 83.69 197 PRO A N 1
ATOM 1501 C CA . PRO A 1 197 ? -18.927 -11.959 5.713 1.00 83.69 197 PRO A CA 1
ATOM 1502 C C . PRO A 1 197 ? -20.412 -11.646 5.930 1.00 83.69 197 PRO A C 1
ATOM 1504 O O . PRO A 1 197 ? -20.928 -10.692 5.359 1.00 83.69 197 PRO A O 1
ATOM 1507 N N . ASP A 1 198 ? -21.105 -12.422 6.768 1.00 88.56 198 ASP A N 1
ATOM 1508 C CA . ASP A 1 198 ? -22.541 -12.241 7.012 1.00 88.56 198 ASP A CA 1
ATOM 1509 C C . ASP A 1 198 ? -22.826 -11.135 8.045 1.00 88.56 198 ASP A C 1
ATOM 1511 O O . ASP A 1 198 ? -23.982 -10.789 8.315 1.00 88.56 198 ASP A O 1
ATOM 1515 N N . ARG A 1 199 ? -21.778 -10.590 8.676 1.00 86.62 199 ARG A N 1
ATOM 1516 C CA . ARG A 1 199 ? -21.866 -9.580 9.735 1.00 86.62 199 ARG A CA 1
ATOM 1517 C C . ARG A 1 199 ? -20.865 -8.455 9.469 1.00 86.62 199 ARG A C 1
ATOM 1519 O O . ARG A 1 199 ? -19.808 -8.419 10.111 1.00 86.62 199 ARG A O 1
ATOM 1526 N N . PRO A 1 200 ? -21.202 -7.515 8.566 1.00 88.25 200 PRO A N 1
ATOM 1527 C CA . PRO A 1 200 ? -20.345 -6.375 8.288 1.00 88.25 200 PRO A CA 1
ATOM 1528 C C . PRO A 1 200 ? -20.142 -5.553 9.562 1.00 88.25 200 PRO A C 1
ATOM 1530 O O . PRO A 1 200 ? -21.082 -5.258 10.306 1.00 88.25 200 PRO A O 1
ATOM 1533 N N . ALA A 1 201 ? -18.887 -5.206 9.822 1.00 91.00 201 ALA A N 1
ATOM 1534 C CA . ALA A 1 201 ? -18.481 -4.376 10.942 1.00 91.00 201 ALA A CA 1
ATOM 1535 C C . ALA A 1 201 ? -17.373 -3.434 10.478 1.00 91.00 201 ALA A C 1
ATOM 1537 O O . ALA A 1 201 ? -16.415 -3.864 9.835 1.00 91.00 201 ALA A O 1
ATOM 1538 N N . HIS A 1 202 ? -17.497 -2.165 10.844 1.00 95.69 202 HIS A N 1
ATOM 1539 C CA . HIS A 1 202 ? -16.487 -1.147 10.608 1.00 95.69 202 HIS A CA 1
ATOM 1540 C C . HIS A 1 202 ? -16.195 -0.433 11.929 1.00 95.69 202 HIS A C 1
ATOM 1542 O O . HIS A 1 202 ? -17.113 0.006 12.632 1.00 95.69 202 HIS A O 1
ATOM 1548 N N . ARG A 1 203 ? -14.915 -0.368 12.300 1.00 94.56 203 ARG A N 1
ATOM 1549 C CA . ARG A 1 203 ? -14.463 0.346 13.492 1.00 94.56 203 ARG A CA 1
ATOM 1550 C C . ARG A 1 203 ? -12.997 0.730 13.370 1.00 94.56 203 ARG A C 1
ATOM 1552 O O . ARG A 1 203 ? -12.122 -0.135 13.381 1.00 94.56 203 ARG A O 1
ATOM 1559 N N . LEU A 1 204 ? -12.741 2.032 13.430 1.00 94.31 204 LEU A N 1
ATOM 1560 C CA . LEU A 1 204 ? -11.397 2.575 13.578 1.00 94.31 204 LEU A CA 1
ATOM 1561 C C . LEU A 1 204 ? -10.873 2.345 15.002 1.00 94.31 204 LEU A C 1
ATOM 1563 O O . LEU A 1 204 ? -11.524 2.677 16.003 1.00 94.31 204 LEU A O 1
ATOM 1567 N N . LEU A 1 205 ? -9.686 1.748 15.101 1.00 89.56 205 LEU A N 1
ATOM 1568 C CA . LEU A 1 205 ? -8.967 1.612 16.362 1.00 89.56 205 LEU A CA 1
ATOM 1569 C C . LEU A 1 205 ? -8.180 2.899 16.637 1.00 89.56 205 LEU A C 1
ATOM 1571 O O . LEU A 1 205 ? -7.464 3.369 15.756 1.00 89.56 205 LEU A O 1
ATOM 1575 N N . PRO A 1 206 ? -8.271 3.482 17.847 1.00 88.81 206 PRO A N 1
ATOM 1576 C CA . PRO A 1 206 ? -7.500 4.674 18.164 1.00 88.81 206 PRO A CA 1
ATOM 1577 C C . PRO A 1 206 ? -6.005 4.345 18.173 1.00 88.81 206 PRO A C 1
ATOM 1579 O O . PRO A 1 206 ? -5.567 3.411 18.850 1.00 88.81 206 PRO A O 1
ATOM 1582 N N . GLY A 1 207 ? -5.229 5.148 17.446 1.00 86.88 207 GLY A N 1
ATOM 1583 C CA . GLY A 1 207 ? -3.778 5.040 17.418 1.00 86.88 207 GLY A CA 1
ATOM 1584 C C . GLY A 1 207 ? -3.133 5.324 18.783 1.00 86.88 207 GLY A C 1
ATOM 1585 O O . GLY A 1 207 ? -3.738 5.949 19.666 1.00 86.88 207 GLY A O 1
ATOM 1586 N N . PRO A 1 208 ? -1.883 4.876 18.985 1.00 90.38 208 PRO A N 1
ATOM 1587 C CA . PRO A 1 208 ? -1.124 5.235 20.173 1.00 90.38 208 PRO A CA 1
ATOM 1588 C C . PRO A 1 208 ? -0.938 6.756 20.255 1.00 90.38 208 PRO A C 1
ATOM 1590 O O . PRO A 1 208 ? -0.826 7.449 19.245 1.00 90.38 208 PRO A O 1
ATOM 1593 N N . LYS A 1 209 ? -0.875 7.290 21.480 1.00 92.25 209 LYS A N 1
ATOM 1594 C CA . LYS A 1 209 ? -0.599 8.718 21.676 1.00 92.25 209 LYS A CA 1
ATOM 1595 C C . LYS A 1 209 ? 0.799 9.059 21.141 1.00 92.25 209 LYS A C 1
ATOM 1597 O O . LYS A 1 209 ? 1.727 8.281 21.386 1.00 92.25 209 LYS A O 1
ATOM 1602 N N . PRO A 1 210 ? 0.977 10.227 20.496 1.00 93.25 210 PRO A N 1
ATOM 1603 C CA . PRO A 1 210 ? 2.296 10.714 20.123 1.00 93.25 210 PRO A CA 1
ATOM 1604 C C . PRO A 1 210 ? 3.244 10.776 21.323 1.00 93.25 210 PRO A C 1
ATOM 1606 O O . PRO A 1 210 ? 2.822 10.909 22.475 1.00 93.25 210 PRO A O 1
ATOM 1609 N N . SER A 1 211 ? 4.546 10.693 21.048 1.00 93.06 211 SER A N 1
ATOM 1610 C CA . SER A 1 211 ? 5.563 10.753 22.098 1.00 93.06 211 SER A CA 1
ATOM 1611 C C . SER A 1 211 ? 5.493 12.068 22.888 1.00 93.06 211 SER A C 1
ATOM 1613 O O . SER A 1 211 ? 5.136 13.116 22.346 1.00 93.06 211 SER A O 1
ATOM 1615 N N . ILE A 1 212 ? 5.939 12.045 24.148 1.00 93.25 212 ILE A N 1
ATOM 1616 C CA . ILE A 1 212 ? 5.992 13.245 25.004 1.00 93.25 212 ILE A CA 1
ATOM 1617 C C . ILE A 1 212 ? 6.832 14.392 24.408 1.00 93.25 212 ILE A C 1
ATOM 1619 O O . ILE A 1 212 ? 6.617 15.558 24.734 1.00 93.25 212 ILE A O 1
ATOM 1623 N N . ARG A 1 213 ? 7.785 14.076 23.518 1.00 91.19 213 ARG A N 1
ATOM 1624 C CA . ARG A 1 213 ? 8.594 15.074 22.807 1.00 91.19 213 ARG A CA 1
ATOM 1625 C C . ARG A 1 213 ? 7.728 15.871 21.835 1.00 91.19 213 ARG A C 1
ATOM 1627 O O . ARG A 1 213 ? 7.825 17.090 21.801 1.00 91.19 213 ARG A O 1
ATOM 1634 N N . SER A 1 214 ? 6.856 15.181 21.105 1.00 82.50 214 SER A N 1
ATOM 1635 C CA . SER A 1 214 ? 5.937 15.775 20.131 1.00 82.50 214 SER A CA 1
ATOM 1636 C C . SER A 1 214 ? 4.866 16.644 20.802 1.00 82.50 214 SER A C 1
ATOM 1638 O O . SER A 1 214 ? 4.456 17.654 20.239 1.00 82.50 214 SER A O 1
ATOM 1640 N N . SER A 1 215 ? 4.438 16.301 22.024 1.00 66.88 215 SER A N 1
ATOM 1641 C CA . SER A 1 215 ? 3.481 17.123 22.782 1.00 66.88 215 SER A CA 1
ATOM 1642 C C . SER A 1 215 ? 4.085 18.409 23.356 1.00 66.88 215 SER A C 1
ATOM 1644 O O . SER A 1 215 ? 3.347 19.354 23.608 1.00 66.88 215 SER A O 1
ATOM 1646 N N . SER A 1 216 ? 5.407 18.466 23.560 1.00 58.91 216 SER A N 1
ATOM 1647 C CA . SER A 1 216 ? 6.073 19.667 24.085 1.00 58.91 216 SER A CA 1
ATOM 1648 C C . SER A 1 216 ? 6.172 20.778 23.040 1.00 58.91 216 SER A C 1
ATOM 1650 O O . SER A 1 216 ? 6.066 21.942 23.394 1.00 58.91 216 SER A O 1
ATOM 1652 N N . SER A 1 217 ? 6.331 20.427 21.761 1.00 59.50 217 SER A N 1
ATOM 1653 C CA . SER A 1 217 ? 6.423 21.385 20.650 1.00 59.50 217 SER A CA 1
ATOM 1654 C C . SER A 1 217 ? 5.089 22.042 20.276 1.00 59.50 217 SER A C 1
ATOM 1656 O O . SER A 1 217 ? 5.091 23.075 19.624 1.00 59.50 217 SER A O 1
ATOM 1658 N N . ALA A 1 218 ? 3.954 21.467 20.689 1.00 58.84 218 ALA A N 1
ATOM 1659 C CA . ALA A 1 218 ? 2.622 22.026 20.430 1.00 58.84 218 ALA A CA 1
ATOM 1660 C C . ALA A 1 218 ? 2.122 22.976 21.540 1.00 58.84 218 ALA A C 1
ATOM 1662 O O . ALA A 1 218 ? 1.096 23.626 21.369 1.00 58.84 218 ALA A O 1
ATOM 1663 N N . ALA A 1 219 ? 2.816 23.057 22.683 1.00 55.94 219 ALA A N 1
ATOM 1664 C CA . ALA A 1 219 ? 2.394 23.865 23.833 1.00 55.94 219 ALA A CA 1
ATOM 1665 C C . ALA A 1 219 ? 2.907 25.324 23.807 1.00 55.94 219 ALA A C 1
ATOM 1667 O O . ALA A 1 219 ? 2.614 26.082 24.730 1.00 55.94 219 ALA A O 1
ATOM 1668 N N . GLU A 1 220 ? 3.649 25.729 22.770 1.00 49.34 220 GLU A N 1
ATOM 1669 C CA . GLU A 1 220 ? 4.321 27.038 22.660 1.00 49.34 220 GLU A CA 1
ATOM 1670 C C . GLU A 1 220 ? 3.712 27.981 21.600 1.00 49.34 220 GLU A C 1
ATOM 1672 O O . GLU A 1 220 ? 4.406 28.818 21.037 1.00 49.34 220 GLU A O 1
ATOM 1677 N N . GLU A 1 221 ? 2.396 27.928 21.375 1.00 49.16 221 GLU A N 1
ATOM 1678 C CA . GLU A 1 221 ? 1.654 28.989 20.664 1.00 49.16 221 GLU A CA 1
ATOM 1679 C C . GLU A 1 221 ? 0.665 29.676 21.633 1.00 49.16 221 GLU A C 1
ATOM 1681 O O . GLU A 1 221 ? -0.503 29.285 21.728 1.00 49.16 221 GLU A O 1
ATOM 1686 N N . PRO A 1 222 ? 1.092 30.692 22.414 1.00 47.53 222 PRO A N 1
ATOM 1687 C CA . PRO A 1 222 ? 0.170 31.545 23.144 1.00 47.53 222 PRO A CA 1
ATOM 1688 C C . PRO A 1 222 ? -0.456 32.556 22.178 1.00 47.53 222 PRO A C 1
ATOM 1690 O O . PRO A 1 222 ? 0.199 33.482 21.700 1.00 47.53 222 PRO A O 1
ATOM 1693 N N . GLY A 1 223 ? -1.753 32.372 21.927 1.00 47.66 223 GLY A N 1
ATOM 1694 C CA . GLY A 1 223 ? -2.581 33.254 21.114 1.00 47.66 223 GLY A CA 1
ATOM 1695 C C . GLY A 1 223 ? -2.469 34.727 21.516 1.00 47.66 223 GLY A C 1
ATOM 1696 O O . GLY A 1 223 ? -2.619 35.107 22.680 1.00 47.66 223 GLY A O 1
ATOM 1697 N N . ALA A 1 224 ? -2.229 35.561 20.509 1.00 45.84 224 ALA A N 1
ATOM 1698 C CA . ALA A 1 224 ? -2.248 37.004 20.618 1.00 45.84 224 ALA A CA 1
ATOM 1699 C C . ALA A 1 224 ? -3.675 37.530 20.881 1.00 45.84 224 ALA A C 1
ATOM 1701 O O . ALA A 1 224 ? -4.585 37.336 20.083 1.00 45.84 224 ALA A O 1
ATOM 1702 N N . ASN A 1 225 ? -3.793 38.269 21.987 1.00 44.97 225 ASN A N 1
ATOM 1703 C CA . ASN A 1 225 ? -4.730 39.362 22.273 1.00 44.97 225 ASN A CA 1
ATOM 1704 C C . ASN A 1 225 ? -6.248 39.111 22.182 1.00 44.97 225 ASN A C 1
ATOM 1706 O O . ASN A 1 225 ? -6.895 39.368 21.169 1.00 44.97 225 ASN A O 1
ATOM 1710 N N . GLY A 1 226 ? -6.842 38.839 23.349 1.00 43.12 226 GLY A N 1
ATOM 1711 C CA . GLY A 1 226 ? -8.192 39.302 23.668 1.00 43.12 226 GLY A CA 1
ATOM 1712 C C . GLY A 1 226 ? -8.190 40.815 23.919 1.00 43.12 226 GLY A C 1
ATOM 1713 O O . GLY A 1 226 ? -7.543 41.294 24.849 1.00 43.12 226 GLY A O 1
ATOM 1714 N N . GLY A 1 227 ? -8.897 41.572 23.080 1.00 41.25 227 GLY A N 1
ATOM 1715 C CA . GLY A 1 227 ? -9.161 42.994 23.307 1.00 41.25 227 GLY A CA 1
ATOM 1716 C C . GLY A 1 227 ? -10.267 43.190 24.355 1.00 41.25 227 GLY A C 1
ATOM 1717 O O . GLY A 1 227 ? -11.263 42.466 24.306 1.00 41.25 227 GLY A O 1
ATOM 1718 N N . PRO A 1 228 ? -10.134 44.137 25.303 1.00 54.12 228 PRO A N 1
ATOM 1719 C CA . PRO A 1 228 ? -11.195 44.427 26.252 1.00 54.12 228 PRO A CA 1
ATOM 1720 C C . PRO A 1 228 ? -12.272 45.318 25.626 1.00 54.12 228 PRO A C 1
ATOM 1722 O O . PRO A 1 228 ? -12.002 46.381 25.067 1.00 54.12 228 PRO A O 1
ATOM 1725 N N . ASP A 1 229 ? -13.499 44.843 25.790 1.00 48.50 229 ASP A N 1
ATOM 1726 C CA . ASP A 1 229 ? -14.773 45.511 25.573 1.00 48.50 229 ASP A CA 1
ATOM 1727 C C . ASP A 1 229 ? -14.815 46.873 26.302 1.00 48.50 229 ASP A C 1
ATOM 1729 O O . ASP A 1 229 ? -14.595 46.950 27.514 1.00 48.50 229 ASP A O 1
ATOM 1733 N N . GLN A 1 230 ? -15.084 47.959 25.573 1.00 49.97 230 GLN A N 1
ATOM 1734 C CA . GLN A 1 230 ? -15.464 49.249 26.154 1.00 49.97 230 GLN A CA 1
ATOM 1735 C C . GLN A 1 230 ? -16.748 49.735 25.487 1.00 49.97 230 GLN A C 1
ATOM 1737 O O . GLN A 1 230 ? -16.752 50.245 24.368 1.00 49.97 230 GLN A O 1
ATOM 1742 N N . ALA A 1 231 ? -17.834 49.562 26.236 1.00 45.44 231 ALA A N 1
ATOM 1743 C CA . ALA A 1 231 ? -19.146 50.122 25.985 1.00 45.44 231 ALA A CA 1
ATOM 1744 C C . ALA A 1 231 ? -19.099 51.657 25.897 1.00 45.44 231 ALA A C 1
ATOM 1746 O O . ALA A 1 231 ? -18.518 52.325 26.755 1.00 45.44 231 ALA A O 1
ATOM 1747 N N . ALA A 1 232 ? -19.784 52.213 24.900 1.00 44.91 232 ALA A N 1
ATOM 1748 C CA . ALA A 1 232 ? -20.159 53.618 24.856 1.00 44.91 232 ALA A CA 1
ATOM 1749 C C . ALA A 1 232 ? -21.503 53.770 24.131 1.00 44.91 232 ALA A C 1
ATOM 1751 O O . ALA A 1 232 ? -21.640 53.295 23.004 1.00 44.91 232 ALA A O 1
ATOM 1752 N N . GLY A 1 233 ? -22.437 54.487 24.765 1.00 41.75 233 GLY A N 1
ATOM 1753 C CA . GLY A 1 233 ? -23.564 55.166 24.111 1.00 41.75 233 GLY A CA 1
ATOM 1754 C C . GLY A 1 233 ? -24.936 54.629 24.457 1.00 41.75 233 GLY A C 1
ATOM 1755 O O . GLY A 1 233 ? -25.460 53.854 23.634 1.00 41.75 233 GLY A O 1
#